Protein AF-A0A1Q4E4Y0-F1 (afdb_monomer_lite)

Sequence (193 aa):
MSRLRVPVVVGLGRGVGTSTVAAALHAHEGDHRDPTADVVVCADPERAAAVLTDRSGRLPLLALTGDGGYPRPRVLQSRFGAVVLLPRVERWVGLGRPADELATLLGQPFDHLPRPLQEFTGALRLLAGALVRSGQLTDPAPPRALRPRAVALWRGLQPVERIAVARPVLPAARPEDAWDDDTLEAAGAGRAG

pLDDT: mean 78.56, std 17.29, range [40.84, 96.56]

Radius of gyration: 26.82 Å; chains: 1; bounding box: 64×73×68 Å

Structure (mmCIF, N/CA/C/O backbone):
data_AF-A0A1Q4E4Y0-F1
#
_entry.id   AF-A0A1Q4E4Y0-F1
#
loop_
_atom_site.group_PDB
_atom_site.id
_atom_site.type_symbol
_atom_site.label_atom_id
_atom_site.label_alt_id
_atom_site.label_comp_id
_atom_site.label_asym_id
_atom_site.label_entity_id
_atom_site.label_seq_id
_atom_site.pdbx_PDB_ins_code
_atom_site.Cartn_x
_atom_site.Cartn_y
_atom_site.Cartn_z
_atom_site.occupancy
_atom_site.B_iso_or_equiv
_atom_site.auth_seq_id
_atom_site.auth_comp_id
_atom_site.auth_asym_id
_atom_site.auth_atom_id
_atom_site.pdbx_PDB_model_num
ATOM 1 N N . MET A 1 1 ? -24.430 -13.957 4.455 1.00 61.94 1 MET A N 1
ATOM 2 C CA . MET A 1 1 ? -23.072 -13.682 3.940 1.00 61.94 1 MET A CA 1
ATOM 3 C C . MET A 1 1 ? -22.744 -12.229 4.225 1.00 61.94 1 MET A C 1
ATOM 5 O O . MET A 1 1 ? -23.470 -11.362 3.752 1.00 61.94 1 MET A O 1
ATOM 9 N N . SER A 1 2 ? -21.732 -11.958 5.048 1.00 69.75 2 SER A N 1
ATOM 10 C CA . SER A 1 2 ? -21.282 -10.588 5.318 1.00 69.75 2 SER A CA 1
ATOM 11 C C . SER A 1 2 ? -20.682 -10.004 4.040 1.00 69.75 2 SER A C 1
ATOM 13 O O . SER A 1 2 ? -19.851 -10.654 3.408 1.00 69.75 2 SER A O 1
ATOM 15 N N . ARG A 1 3 ? -21.121 -8.812 3.624 1.00 83.56 3 ARG A N 1
ATOM 16 C CA . ARG A 1 3 ? -20.532 -8.131 2.464 1.00 83.56 3 ARG A CA 1
ATOM 17 C C . ARG A 1 3 ? -19.152 -7.614 2.863 1.00 83.56 3 ARG A C 1
ATOM 19 O O . ARG A 1 3 ? -19.051 -6.867 3.831 1.00 83.56 3 ARG A O 1
ATOM 26 N N . LEU A 1 4 ? -18.113 -8.027 2.137 1.00 89.38 4 LEU A N 1
ATOM 27 C CA . LEU A 1 4 ? -16.790 -7.420 2.268 1.00 8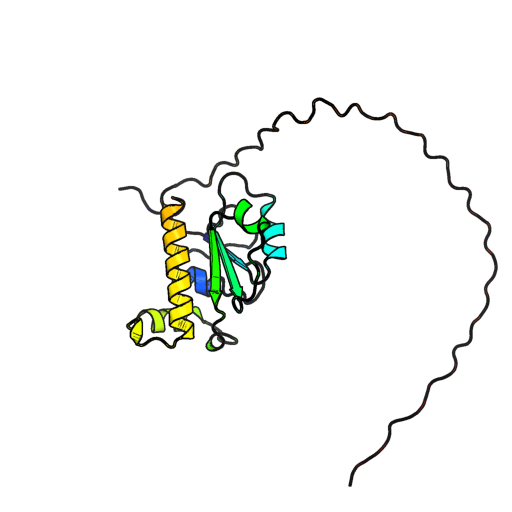9.38 4 LEU A CA 1
ATOM 28 C C . LEU A 1 4 ? -16.858 -5.994 1.722 1.00 89.38 4 LEU A C 1
ATOM 30 O O . LEU A 1 4 ? -17.442 -5.773 0.658 1.00 89.38 4 LEU A O 1
ATOM 34 N N . ARG A 1 5 ? -16.280 -5.032 2.440 1.00 92.25 5 ARG A N 1
ATOM 35 C CA . ARG A 1 5 ? -16.126 -3.673 1.918 1.00 92.25 5 ARG A CA 1
ATOM 36 C C . ARG A 1 5 ? -14.859 -3.553 1.080 1.00 92.25 5 ARG A C 1
ATOM 38 O O . ARG A 1 5 ? -13.875 -4.252 1.315 1.00 92.25 5 ARG A O 1
ATOM 45 N N . VAL A 1 6 ? -14.890 -2.620 0.136 1.00 93.62 6 VAL A N 1
ATOM 46 C CA . VAL A 1 6 ? -13.717 -2.229 -0.648 1.00 93.62 6 VAL A CA 1
ATOM 47 C C . VAL A 1 6 ? -12.755 -1.458 0.270 1.00 93.62 6 VAL A C 1
ATOM 49 O O . VAL A 1 6 ? -13.211 -0.539 0.959 1.00 93.62 6 VAL A O 1
ATOM 52 N N . PRO A 1 7 ? -11.462 -1.828 0.338 1.00 95.38 7 PRO A N 1
ATOM 53 C CA . PRO A 1 7 ? -10.496 -1.097 1.149 1.00 95.38 7 PRO A CA 1
ATOM 54 C C . PRO A 1 7 ? -10.202 0.288 0.559 1.00 95.38 7 PRO A C 1
ATOM 56 O O . PRO A 1 7 ? -10.344 0.496 -0.645 1.00 95.38 7 PRO A O 1
ATOM 59 N N . VAL A 1 8 ? -9.763 1.224 1.399 1.00 95.00 8 VAL A N 1
ATOM 60 C CA . VAL A 1 8 ? -9.346 2.575 0.989 1.00 95.00 8 VAL A CA 1
ATOM 61 C C . VAL A 1 8 ? -7.830 2.719 1.126 1.00 95.00 8 VAL A C 1
ATOM 63 O O . VAL A 1 8 ? -7.264 2.462 2.191 1.00 95.00 8 VAL A O 1
ATOM 66 N N . VAL A 1 9 ? -7.166 3.147 0.052 1.00 96.19 9 VAL A N 1
ATOM 67 C CA . VAL A 1 9 ? -5.716 3.378 -0.011 1.00 96.19 9 VAL A CA 1
ATOM 68 C C . VAL A 1 9 ? -5.452 4.867 -0.182 1.00 96.19 9 VAL A C 1
ATOM 70 O O . VAL A 1 9 ? -6.024 5.496 -1.066 1.00 96.19 9 VAL A O 1
ATOM 73 N N . VAL A 1 10 ? -4.557 5.428 0.630 1.00 95.56 10 VAL A N 1
ATOM 74 C CA . VAL A 1 10 ? -4.178 6.847 0.558 1.00 95.56 10 VAL A CA 1
ATOM 75 C C . VAL A 1 10 ? -2.674 7.015 0.423 1.00 95.56 10 VAL A C 1
ATOM 77 O O . VAL A 1 10 ? -1.901 6.253 1.002 1.00 95.56 10 VAL A O 1
ATOM 80 N N . GLY A 1 11 ? -2.250 8.032 -0.323 1.00 95.44 11 GLY A N 1
ATOM 81 C CA . GLY A 1 11 ? -0.841 8.351 -0.548 1.00 95.44 11 GLY A CA 1
ATOM 82 C C . GLY A 1 11 ? -0.353 9.536 0.271 1.00 95.44 11 GLY A C 1
ATOM 83 O O . GLY A 1 11 ? -0.987 10.588 0.282 1.00 95.44 11 GLY A O 1
ATOM 84 N N . LEU A 1 12 ? 0.819 9.412 0.889 1.00 94.19 12 LEU A N 1
ATOM 85 C CA . LEU A 1 12 ? 1.525 10.502 1.563 1.00 94.19 12 LEU A CA 1
ATOM 86 C C . LEU A 1 12 ? 2.734 10.941 0.736 1.00 94.19 12 LEU A C 1
ATOM 88 O O . LEU A 1 12 ? 3.880 10.627 1.057 1.00 94.19 12 LEU A O 1
ATOM 92 N N . GLY A 1 13 ? 2.466 11.681 -0.337 1.00 91.19 13 GLY A N 1
ATOM 93 C CA . GLY A 1 13 ? 3.487 12.195 -1.248 1.00 91.19 13 GLY A CA 1
ATOM 94 C C . GLY A 1 13 ? 3.127 11.964 -2.711 1.00 91.19 13 GLY A C 1
ATOM 95 O O . GLY A 1 13 ? 2.210 11.214 -3.036 1.00 91.19 13 GLY A O 1
ATOM 96 N N . ARG A 1 14 ? 3.855 12.631 -3.607 1.00 89.81 14 ARG A N 1
ATOM 97 C CA . ARG A 1 14 ? 3.726 12.411 -5.052 1.00 89.81 14 ARG A CA 1
ATOM 98 C C . ARG A 1 14 ? 4.574 11.212 -5.462 1.00 89.81 14 ARG A C 1
ATOM 100 O O . ARG A 1 14 ? 5.650 11.013 -4.913 1.00 89.81 14 ARG A O 1
ATOM 107 N N . GLY A 1 15 ? 4.092 10.432 -6.428 1.00 89.75 15 GLY A N 1
ATOM 108 C CA . GLY A 1 15 ? 4.863 9.326 -7.004 1.00 89.75 15 GLY A CA 1
ATOM 109 C C . GLY A 1 15 ? 5.086 8.128 -6.074 1.00 89.75 15 GLY A C 1
ATOM 110 O O . GLY A 1 15 ? 5.844 7.237 -6.429 1.00 89.75 15 GLY A O 1
ATOM 111 N N . VAL A 1 16 ? 4.407 8.057 -4.923 1.00 92.62 16 VAL A N 1
ATOM 112 C CA . VAL A 1 16 ? 4.525 6.928 -3.976 1.00 92.62 16 VAL A CA 1
ATOM 113 C C . VAL A 1 16 ? 3.778 5.668 -4.442 1.00 92.62 16 VAL A C 1
ATOM 115 O O . VAL A 1 16 ? 3.663 4.710 -3.697 1.00 92.62 16 VAL A O 1
ATOM 118 N N . GLY A 1 17 ? 3.228 5.648 -5.659 1.00 92.88 17 GLY A N 1
ATOM 119 C CA . GLY A 1 17 ? 2.553 4.468 -6.210 1.00 92.88 17 GLY A CA 1
ATOM 120 C C . GLY A 1 17 ? 1.170 4.166 -5.620 1.00 92.88 17 GLY A C 1
ATOM 121 O O . GLY A 1 17 ? 0.721 3.027 -5.718 1.00 92.88 17 GLY A O 1
ATOM 122 N N . THR A 1 18 ? 0.478 5.152 -5.035 1.00 94.94 18 THR A N 1
ATOM 123 C CA . THR A 1 18 ? -0.864 4.985 -4.437 1.00 94.94 18 THR A CA 1
ATOM 124 C C . THR A 1 18 ? -1.852 4.320 -5.387 1.00 94.94 18 THR A C 1
ATOM 126 O O . THR A 1 18 ? -2.403 3.279 -5.043 1.00 94.94 18 THR A O 1
ATOM 129 N N . SER A 1 19 ? -2.028 4.866 -6.594 1.00 93.38 19 SER A N 1
ATOM 130 C CA . SER A 1 19 ? -2.960 4.333 -7.594 1.00 93.38 19 SER A CA 1
ATOM 131 C C . SER A 1 19 ? -2.602 2.907 -8.012 1.00 93.38 19 SER A C 1
ATOM 133 O O . SER A 1 19 ? -3.482 2.076 -8.206 1.00 93.38 19 SER A O 1
ATOM 135 N N . THR A 1 20 ? -1.306 2.592 -8.095 1.00 94.25 20 THR A N 1
ATOM 136 C CA . THR A 1 20 ? -0.819 1.241 -8.403 1.00 94.25 20 THR A CA 1
ATOM 137 C C . THR A 1 20 ? -1.195 0.256 -7.302 1.00 94.25 20 THR A C 1
ATOM 139 O O . THR A 1 20 ? -1.716 -0.817 -7.590 1.00 94.25 20 THR A O 1
ATOM 142 N N . VAL A 1 21 ? -0.976 0.622 -6.035 1.00 95.44 21 VAL A N 1
ATOM 143 C CA . VAL A 1 21 ? -1.355 -0.208 -4.881 1.00 95.44 21 VAL A CA 1
ATOM 144 C C . VAL A 1 21 ? -2.873 -0.348 -4.791 1.00 95.44 21 VAL A C 1
ATOM 146 O O . VAL A 1 21 ? -3.367 -1.449 -4.556 1.00 95.44 21 VAL A O 1
ATOM 149 N N . ALA A 1 22 ? -3.618 0.737 -5.016 1.00 95.38 22 ALA A N 1
ATOM 150 C CA . ALA A 1 22 ? -5.073 0.716 -5.009 1.00 95.38 22 ALA A CA 1
ATOM 151 C C . ALA A 1 22 ? -5.620 -0.234 -6.082 1.00 95.38 22 ALA A C 1
ATOM 153 O O . ALA A 1 22 ? -6.408 -1.124 -5.770 1.00 95.38 22 ALA A O 1
ATOM 154 N N . ALA A 1 23 ? -5.124 -0.125 -7.317 1.00 93.25 23 ALA A N 1
ATOM 155 C CA . ALA A 1 23 ? -5.488 -1.025 -8.405 1.00 93.25 23 ALA A CA 1
ATOM 156 C C . ALA A 1 23 ? -5.148 -2.489 -8.080 1.00 93.25 23 ALA A C 1
ATOM 158 O O . ALA A 1 23 ? -5.993 -3.366 -8.249 1.00 93.25 23 ALA A O 1
ATOM 159 N N . ALA A 1 24 ? -3.949 -2.750 -7.548 1.00 93.75 24 ALA A N 1
ATOM 160 C CA . ALA A 1 24 ? -3.496 -4.097 -7.201 1.00 93.75 24 ALA A CA 1
ATOM 161 C C . ALA A 1 24 ? -4.354 -4.781 -6.127 1.00 93.75 24 ALA A C 1
ATOM 163 O O . ALA A 1 24 ? -4.509 -6.000 -6.127 1.00 93.75 24 ALA A O 1
ATOM 164 N N . LEU A 1 25 ? -4.879 -3.995 -5.186 1.00 94.50 25 LEU A N 1
ATOM 165 C CA . LEU A 1 25 ? -5.705 -4.474 -4.080 1.00 94.50 25 LEU A CA 1
ATOM 166 C C . LEU A 1 25 ? -7.207 -4.422 -4.391 1.00 94.50 25 LEU A C 1
ATOM 168 O O . LEU A 1 25 ? -8.006 -4.711 -3.500 1.00 94.50 25 LEU A O 1
ATOM 172 N N . HIS A 1 26 ? -7.597 -4.037 -5.614 1.00 93.62 26 HIS A N 1
ATOM 173 C CA . HIS A 1 26 ? -8.984 -3.719 -5.972 1.00 93.62 26 HIS A CA 1
ATOM 174 C C . HIS A 1 26 ? -9.636 -2.756 -4.966 1.00 93.62 26 HIS A C 1
ATOM 176 O O . HIS A 1 26 ? -10.766 -2.952 -4.519 1.00 93.62 26 HIS A O 1
ATOM 182 N N . ALA A 1 27 ? -8.879 -1.736 -4.576 1.00 94.94 27 ALA A N 1
ATOM 183 C CA . ALA A 1 27 ? -9.214 -0.770 -3.548 1.00 94.94 27 ALA A CA 1
ATOM 184 C C . ALA A 1 27 ? -9.639 0.575 -4.152 1.00 94.94 27 ALA A C 1
ATOM 186 O O . ALA A 1 27 ? -9.367 0.872 -5.316 1.00 94.94 27 ALA A O 1
ATOM 187 N N . HIS A 1 28 ? -10.269 1.416 -3.336 1.00 95.69 28 HIS A N 1
ATOM 188 C CA . HIS A 1 28 ? -10.533 2.806 -3.683 1.00 95.69 28 HIS A CA 1
ATOM 189 C C . HIS A 1 28 ? -9.320 3.679 -3.344 1.00 95.69 28 HIS A C 1
ATOM 191 O O . HIS A 1 28 ? -8.746 3.548 -2.262 1.00 95.69 28 HIS A O 1
ATOM 197 N N . GLU A 1 29 ? -8.937 4.579 -4.248 1.00 95.44 29 GLU A N 1
ATOM 198 C CA . GLU A 1 29 ? -7.941 5.610 -3.955 1.00 95.44 29 GLU A CA 1
ATOM 199 C C . GLU A 1 29 ? -8.623 6.792 -3.256 1.00 95.44 29 GLU A C 1
ATOM 201 O O . GLU A 1 29 ? -9.497 7.437 -3.831 1.00 95.44 29 GLU A O 1
ATOM 206 N N . GLY A 1 30 ? -8.243 7.047 -2.004 1.00 92.88 30 GLY A N 1
ATOM 207 C CA . GLY A 1 30 ? -8.772 8.141 -1.192 1.00 92.88 30 GLY A CA 1
ATOM 208 C C . GLY A 1 30 ? -7.839 9.352 -1.138 1.00 92.88 30 GLY A C 1
ATOM 209 O O . GLY A 1 30 ? -6.654 9.278 -1.476 1.00 92.88 30 GLY A O 1
ATOM 210 N N . ASP A 1 31 ? -8.361 10.475 -0.640 1.00 91.38 31 ASP A N 1
ATOM 211 C CA . ASP A 1 31 ? -7.534 11.641 -0.320 1.00 91.38 31 ASP A CA 1
ATOM 212 C C . ASP A 1 31 ? -6.599 11.347 0.869 1.00 91.38 31 ASP A C 1
ATOM 214 O O . ASP A 1 31 ? -6.930 10.590 1.779 1.00 91.38 31 ASP A O 1
ATOM 218 N N . HIS A 1 32 ? -5.434 11.993 0.912 1.00 88.88 32 HIS A N 1
ATOM 219 C CA . HIS A 1 32 ? -4.458 11.842 1.997 1.00 88.88 32 HIS A CA 1
ATOM 220 C C . HIS A 1 32 ? -5.019 12.115 3.410 1.00 88.88 32 HIS A C 1
ATOM 222 O O . HIS A 1 32 ? -4.441 11.643 4.393 1.00 88.88 32 HIS A O 1
ATOM 228 N N . ARG A 1 33 ? -6.131 12.855 3.531 1.00 87.81 33 ARG A N 1
ATOM 229 C CA . ARG A 1 33 ? -6.825 13.141 4.799 1.00 87.81 33 ARG A CA 1
ATOM 230 C C . ARG A 1 33 ? -7.985 12.200 5.094 1.00 87.81 33 ARG A C 1
ATOM 232 O O . ARG A 1 33 ? -8.650 12.396 6.108 1.00 87.81 33 ARG A O 1
ATOM 239 N N . ASP A 1 34 ? -8.237 11.200 4.255 1.00 88.00 34 ASP A N 1
ATOM 240 C CA . ASP A 1 34 ? -9.346 10.276 4.457 1.00 88.00 34 ASP A CA 1
ATOM 241 C C . ASP A 1 34 ? -9.174 9.533 5.801 1.00 88.00 34 ASP A C 1
ATOM 243 O O . ASP A 1 34 ? -8.201 8.785 5.986 1.00 88.00 34 ASP A O 1
ATOM 247 N N . PRO A 1 35 ? -10.083 9.743 6.774 1.00 85.69 35 PRO A N 1
ATOM 248 C CA . PRO A 1 35 ? -9.998 9.095 8.078 1.00 85.69 35 PRO A CA 1
ATOM 249 C C . PRO A 1 35 ? -10.328 7.598 8.005 1.00 85.69 35 PRO A C 1
ATOM 251 O O . PRO A 1 35 ? -10.068 6.871 8.963 1.00 85.69 35 PRO A O 1
ATOM 254 N N . THR A 1 36 ? -10.894 7.133 6.889 1.00 88.88 36 THR A N 1
ATOM 255 C CA . THR A 1 36 ? -11.308 5.745 6.657 1.00 88.88 36 THR A CA 1
ATOM 256 C C . THR A 1 36 ? -10.235 4.893 5.982 1.00 88.88 36 THR A C 1
ATOM 258 O O . THR A 1 36 ? -10.470 3.717 5.719 1.00 88.88 36 THR A O 1
ATOM 261 N N . ALA A 1 37 ? -9.053 5.460 5.724 1.00 91.81 37 ALA A N 1
ATOM 262 C CA . ALA A 1 37 ? -7.993 4.761 5.018 1.00 91.81 37 ALA A CA 1
ATOM 263 C C . ALA A 1 37 ? -7.504 3.510 5.760 1.00 91.81 37 ALA A C 1
ATOM 265 O O . ALA A 1 37 ? -7.097 3.568 6.923 1.00 91.81 37 ALA A O 1
ATOM 266 N N . ASP A 1 38 ? -7.474 2.403 5.026 1.00 94.00 38 ASP A N 1
ATOM 267 C CA . ASP A 1 38 ? -7.017 1.088 5.476 1.00 94.00 38 ASP A CA 1
ATOM 268 C C . ASP A 1 38 ? -5.536 0.884 5.215 1.00 94.00 38 ASP A C 1
ATOM 270 O O . ASP A 1 38 ? -4.835 0.249 6.002 1.00 94.00 38 ASP A O 1
ATOM 274 N N . VAL A 1 39 ? -5.052 1.452 4.113 1.00 95.62 39 VAL A N 1
ATOM 275 C CA . VAL A 1 39 ? -3.650 1.423 3.718 1.00 95.62 39 VAL A CA 1
ATOM 276 C C . VAL A 1 39 ? -3.174 2.847 3.494 1.00 95.62 39 VAL A C 1
ATOM 278 O O . VAL A 1 39 ? -3.787 3.625 2.768 1.00 95.62 39 VAL A O 1
ATOM 281 N N . VAL A 1 40 ? -2.040 3.172 4.094 1.00 95.38 40 VAL A N 1
ATOM 282 C CA . VAL A 1 40 ? -1.296 4.401 3.849 1.00 95.38 40 VAL A CA 1
ATOM 283 C C . VAL A 1 40 ? -0.043 4.030 3.070 1.00 95.38 40 VAL A C 1
ATOM 285 O O . VAL A 1 40 ? 0.718 3.176 3.513 1.00 95.38 40 VAL A O 1
ATOM 288 N N . VAL A 1 41 ? 0.185 4.664 1.926 1.00 95.88 41 VAL A N 1
ATOM 289 C CA . VAL A 1 41 ? 1.375 4.474 1.092 1.00 95.88 41 VAL A CA 1
ATOM 290 C C . VAL A 1 41 ? 2.283 5.687 1.249 1.00 95.88 41 VAL A C 1
ATOM 292 O O . VAL A 1 41 ? 1.834 6.820 1.080 1.00 95.88 41 VAL A O 1
ATOM 295 N N . CYS A 1 42 ? 3.550 5.489 1.599 1.00 94.69 42 CYS A N 1
ATOM 296 C CA . CYS A 1 42 ? 4.484 6.594 1.815 1.00 94.69 42 CYS A CA 1
ATOM 297 C C . CYS A 1 42 ? 5.921 6.185 1.488 1.00 94.69 42 CYS A C 1
ATOM 299 O O . CYS A 1 42 ? 6.300 5.051 1.740 1.00 94.69 42 CYS A O 1
ATOM 301 N N . ALA A 1 43 ? 6.735 7.110 0.982 1.00 93.19 43 ALA A N 1
ATOM 302 C CA . ALA A 1 43 ? 8.176 6.888 0.824 1.00 93.19 43 ALA A CA 1
ATOM 303 C C . ALA A 1 43 ? 8.987 7.294 2.067 1.00 93.19 43 ALA A C 1
ATOM 305 O O . ALA A 1 43 ? 10.111 6.841 2.252 1.00 93.19 43 ALA A O 1
ATOM 306 N N . ASP A 1 44 ? 8.415 8.145 2.922 1.00 91.50 44 ASP A N 1
ATOM 307 C CA . ASP A 1 44 ? 9.095 8.740 4.068 1.00 91.50 44 ASP A CA 1
ATOM 308 C C . ASP A 1 44 ? 8.472 8.247 5.392 1.00 91.50 44 ASP A C 1
ATOM 310 O O . ASP A 1 44 ? 7.325 8.590 5.713 1.00 91.50 44 ASP A O 1
ATOM 314 N N . PRO A 1 45 ? 9.203 7.449 6.191 1.00 88.75 45 PRO A N 1
ATOM 315 C CA . PRO A 1 45 ? 8.699 6.950 7.463 1.00 88.75 45 PRO A CA 1
ATOM 316 C C . PRO A 1 45 ? 8.410 8.060 8.487 1.00 88.75 45 PRO A C 1
ATOM 318 O O . PRO A 1 45 ? 7.484 7.907 9.287 1.00 88.75 45 PRO A O 1
ATOM 321 N N . GLU A 1 46 ? 9.144 9.175 8.484 1.00 88.12 46 GLU A N 1
ATOM 322 C CA . GLU A 1 46 ? 8.918 10.275 9.432 1.00 88.12 46 GLU A CA 1
ATOM 323 C C . GLU A 1 46 ? 7.603 10.989 9.124 1.00 88.12 46 GLU A C 1
ATOM 325 O O . GLU A 1 46 ? 6.761 11.190 10.008 1.00 88.12 46 GLU A O 1
ATOM 330 N N . ARG A 1 47 ? 7.359 11.264 7.838 1.00 88.69 47 ARG A N 1
ATOM 331 C CA . ARG A 1 47 ? 6.077 11.793 7.364 1.00 88.69 47 ARG A CA 1
ATOM 332 C C . ARG A 1 47 ? 4.919 10.850 7.676 1.00 88.69 47 ARG A C 1
ATOM 334 O O . ARG A 1 47 ? 3.863 11.308 8.116 1.00 88.69 47 ARG A O 1
ATOM 341 N N . ALA A 1 48 ? 5.105 9.544 7.484 1.00 88.50 48 ALA A N 1
ATOM 342 C CA . ALA A 1 48 ? 4.094 8.548 7.829 1.00 88.50 48 ALA A CA 1
ATOM 343 C C . ALA A 1 48 ? 3.758 8.565 9.329 1.00 88.50 48 ALA A C 1
ATOM 345 O O . ALA A 1 48 ? 2.585 8.483 9.699 1.00 88.50 48 ALA A O 1
ATOM 346 N N . ALA A 1 49 ? 4.762 8.724 10.197 1.00 85.94 49 ALA A N 1
ATOM 347 C CA . ALA A 1 49 ? 4.543 8.841 11.633 1.00 85.94 49 ALA A CA 1
ATOM 348 C C . ALA A 1 49 ? 3.730 10.099 11.987 1.00 85.94 49 ALA A C 1
ATOM 350 O O . ALA A 1 49 ? 2.845 10.016 12.840 1.00 85.94 49 ALA A O 1
ATOM 351 N N . ALA A 1 50 ? 3.987 11.237 11.336 1.00 84.00 50 ALA A N 1
ATOM 352 C CA . ALA A 1 50 ? 3.354 12.519 11.652 1.00 84.00 50 ALA A CA 1
ATOM 353 C C . ALA A 1 50 ? 1.848 12.584 11.328 1.00 84.00 50 ALA A C 1
ATOM 355 O O . ALA A 1 50 ? 1.097 13.216 12.064 1.00 84.00 50 ALA A O 1
ATOM 356 N N . VAL A 1 51 ? 1.389 11.923 10.261 1.00 78.12 51 VAL A N 1
ATOM 357 C CA . VAL A 1 51 ? 0.003 12.058 9.759 1.00 78.12 51 VAL A CA 1
ATOM 358 C C . VAL A 1 51 ? -1.038 11.324 10.623 1.00 78.12 51 VAL A C 1
ATOM 360 O O . VAL A 1 51 ? -2.228 11.620 10.555 1.00 78.12 51 VAL A O 1
ATOM 363 N N . LEU A 1 52 ? -0.619 10.383 11.472 1.00 67.50 52 LEU A N 1
ATOM 364 C CA . LEU A 1 52 ? -1.539 9.516 12.218 1.00 67.50 52 LEU A CA 1
ATOM 365 C C . LEU A 1 52 ? -1.958 10.003 13.606 1.00 67.50 52 LEU A C 1
ATOM 367 O O . LEU A 1 52 ? -2.657 9.276 14.311 1.00 67.50 52 LEU A O 1
ATOM 371 N N . THR A 1 53 ? -1.581 11.210 14.019 1.00 59.22 53 THR A N 1
ATOM 372 C CA . THR A 1 53 ? -1.950 11.736 15.344 1.00 59.22 53 THR A CA 1
ATOM 373 C C . THR A 1 53 ? -3.459 11.891 15.562 1.00 59.22 53 THR A C 1
ATOM 375 O O . THR A 1 53 ? -3.867 12.014 16.713 1.00 59.22 53 THR A O 1
ATOM 378 N N . ASP A 1 54 ? -4.283 11.815 14.510 1.00 58.81 54 ASP A N 1
ATOM 379 C CA . ASP A 1 54 ? -5.720 12.124 14.576 1.00 58.81 54 ASP A CA 1
ATOM 380 C C . ASP A 1 54 ? -6.666 10.941 14.259 1.00 58.81 54 ASP A C 1
ATOM 382 O O . ASP A 1 54 ? -7.886 11.096 14.189 1.00 58.81 54 ASP A O 1
ATOM 386 N N . ARG A 1 55 ? -6.143 9.718 14.062 1.00 65.56 55 ARG A N 1
ATOM 387 C CA . ARG A 1 55 ? -6.987 8.552 13.725 1.00 65.56 55 ARG A CA 1
ATOM 388 C C . ARG A 1 55 ? -7.374 7.758 14.972 1.00 65.56 55 ARG A C 1
ATOM 390 O O . ARG A 1 55 ? -6.571 7.013 15.527 1.00 65.56 55 ARG A O 1
ATOM 397 N N . SER A 1 56 ? -8.627 7.892 15.411 1.00 57.56 56 SER A N 1
ATOM 398 C CA . SER A 1 56 ? -9.163 7.125 16.544 1.00 57.56 56 SER A CA 1
ATOM 399 C C . SER A 1 56 ? -9.783 5.793 16.094 1.00 57.56 56 SER A C 1
ATOM 401 O O . SER A 1 56 ? -10.667 5.742 15.244 1.00 57.56 56 SER A O 1
ATOM 403 N N . GLY A 1 57 ? -9.331 4.690 16.698 1.00 73.44 57 GLY A N 1
ATOM 404 C CA . GLY A 1 57 ? -10.026 3.396 16.689 1.00 73.44 57 GLY A CA 1
ATOM 405 C C . GLY A 1 57 ? -9.409 2.287 15.830 1.00 73.44 57 GLY A C 1
ATOM 406 O O . GLY A 1 57 ? -9.332 1.158 16.307 1.00 73.44 57 GLY A O 1
ATOM 407 N N . ARG A 1 58 ? -8.944 2.565 14.604 1.00 80.69 58 ARG A N 1
ATOM 408 C CA . ARG A 1 58 ? -8.317 1.550 13.730 1.00 80.69 58 ARG A CA 1
ATOM 409 C C . ARG A 1 58 ? -6.931 1.981 13.284 1.00 80.69 58 ARG A C 1
ATOM 411 O O . ARG A 1 58 ? -6.753 3.091 12.794 1.00 80.69 58 ARG A O 1
ATOM 418 N N . LEU A 1 59 ? -5.968 1.073 13.431 1.00 90.50 59 LEU A N 1
ATOM 419 C CA . LEU A 1 59 ? -4.612 1.286 12.943 1.00 90.50 59 LEU A CA 1
ATOM 420 C C . LEU A 1 59 ? -4.564 0.921 11.453 1.00 90.50 59 LEU A C 1
ATOM 422 O O . LEU A 1 59 ? -4.773 -0.254 11.124 1.00 90.50 59 LEU A O 1
ATOM 426 N N . PRO A 1 60 ? -4.300 1.878 10.549 1.00 92.75 60 PRO A N 1
ATOM 427 C CA . PRO A 1 60 ? -4.106 1.557 9.144 1.00 92.75 60 PRO A CA 1
ATOM 428 C C . PRO A 1 60 ? -2.854 0.698 8.972 1.00 92.75 60 PRO A C 1
ATOM 430 O O . PRO A 1 60 ? -1.987 0.628 9.848 1.00 92.75 60 PRO A O 1
ATOM 433 N N . LEU A 1 61 ? -2.741 0.045 7.828 1.00 94.50 61 LEU A N 1
ATOM 434 C CA . LEU A 1 61 ? -1.505 -0.589 7.401 1.00 94.50 61 LEU A CA 1
ATOM 435 C C . LEU A 1 61 ? -0.625 0.447 6.706 1.00 94.50 61 LEU A C 1
ATOM 437 O O . LEU A 1 61 ? -1.125 1.311 5.990 1.00 94.50 61 LEU A O 1
ATOM 441 N N . LEU A 1 62 ? 0.685 0.351 6.897 1.00 94.62 62 LEU A N 1
ATOM 442 C CA . LEU A 1 62 ? 1.655 1.179 6.193 1.00 94.62 62 LEU A CA 1
ATOM 443 C C . LEU A 1 62 ? 2.329 0.373 5.091 1.00 94.62 62 LEU A C 1
ATOM 445 O O . LEU A 1 62 ? 2.931 -0.667 5.355 1.00 94.62 62 LEU A O 1
ATOM 449 N N . ALA A 1 63 ? 2.288 0.902 3.881 1.00 95.62 63 ALA A N 1
ATOM 450 C CA . ALA A 1 63 ? 3.075 0.467 2.748 1.00 95.62 63 ALA A CA 1
ATOM 451 C C . ALA A 1 63 ? 4.199 1.490 2.512 1.00 95.62 63 ALA A C 1
ATOM 453 O O . ALA A 1 63 ? 3.957 2.586 2.007 1.00 95.62 63 ALA A O 1
ATOM 454 N N . LEU A 1 64 ? 5.423 1.154 2.920 1.00 94.38 64 LEU A N 1
ATOM 455 C CA . LEU A 1 64 ? 6.592 2.009 2.727 1.00 94.38 64 LEU A CA 1
ATOM 456 C C . LEU A 1 64 ? 7.243 1.719 1.379 1.00 94.38 64 LEU A C 1
ATOM 458 O O . LEU A 1 64 ? 7.796 0.637 1.199 1.00 94.38 64 LEU A O 1
ATOM 462 N N . THR A 1 65 ? 7.203 2.669 0.452 1.00 93.50 65 THR A N 1
ATOM 463 C CA . THR A 1 65 ? 7.866 2.534 -0.848 1.00 93.50 65 THR A CA 1
ATOM 464 C C . THR A 1 65 ? 9.331 2.926 -0.772 1.00 93.50 65 THR A C 1
ATOM 466 O O . THR A 1 65 ? 9.640 4.023 -0.316 1.00 93.50 65 THR A O 1
ATOM 469 N N . GLY A 1 66 ? 10.217 2.078 -1.283 1.00 88.38 66 GLY A N 1
ATOM 470 C CA . GLY A 1 66 ? 11.633 2.399 -1.434 1.00 88.38 66 GLY A CA 1
ATOM 471 C C . GLY A 1 66 ? 12.519 1.162 -1.404 1.00 88.38 66 GLY A C 1
ATOM 472 O O . GLY A 1 66 ? 12.053 0.030 -1.524 1.00 88.38 66 GLY A O 1
ATOM 473 N N . ASP A 1 67 ? 13.809 1.393 -1.216 1.00 79.62 67 ASP A N 1
ATOM 474 C CA . ASP A 1 67 ? 14.873 0.443 -1.556 1.00 79.62 67 ASP A CA 1
ATOM 475 C C . ASP A 1 67 ? 15.142 -0.576 -0.429 1.00 79.62 67 ASP A C 1
ATOM 477 O O . ASP A 1 67 ? 16.126 -1.309 -0.437 1.00 79.62 67 ASP A O 1
ATOM 481 N N . GLY A 1 68 ? 14.280 -0.609 0.593 1.00 68.12 68 GLY A N 1
ATOM 482 C CA . GLY A 1 68 ? 14.374 -1.548 1.712 1.00 68.12 68 GLY A CA 1
ATOM 483 C C . GLY A 1 68 ? 15.415 -1.204 2.787 1.00 68.12 68 GLY A C 1
ATOM 484 O O . GLY A 1 68 ? 15.516 -1.934 3.769 1.00 68.12 68 GLY A O 1
ATOM 485 N N . GLY A 1 69 ? 16.133 -0.082 2.662 1.00 72.56 69 GLY A N 1
ATOM 486 C CA . GLY A 1 69 ? 17.176 0.353 3.606 1.00 72.56 69 GLY A CA 1
ATOM 487 C C . GLY A 1 69 ? 16.684 0.994 4.911 1.00 72.56 69 GLY A C 1
ATOM 488 O O . GLY A 1 69 ? 17.498 1.433 5.720 1.00 72.56 69 GLY A O 1
ATOM 489 N N . TYR A 1 70 ? 15.371 1.083 5.141 1.00 68.69 70 TYR A N 1
ATOM 490 C CA . TYR A 1 70 ? 14.842 1.803 6.298 1.00 68.69 70 TYR A CA 1
ATOM 491 C C . TYR A 1 70 ? 14.924 0.952 7.575 1.00 68.69 70 TYR A C 1
ATOM 493 O O . TYR A 1 70 ? 14.247 -0.083 7.658 1.00 68.69 70 TYR A O 1
ATOM 501 N N . PRO A 1 71 ? 15.666 1.384 8.616 1.00 67.88 71 PRO A N 1
ATOM 502 C CA . PRO A 1 71 ? 15.531 0.770 9.928 1.00 67.88 71 PRO A CA 1
ATOM 503 C C . PRO A 1 71 ? 14.089 0.987 10.378 1.00 67.88 71 PRO A C 1
ATOM 505 O O . PRO A 1 71 ? 13.655 2.129 10.473 1.00 67.88 71 PRO A O 1
ATOM 508 N N . ARG A 1 72 ? 13.326 -0.090 10.617 1.00 68.81 72 ARG A N 1
ATOM 509 C CA . ARG A 1 72 ? 11.907 0.009 11.005 1.00 68.81 72 ARG A CA 1
ATOM 510 C C . ARG A 1 72 ? 11.800 0.793 12.316 1.00 68.81 72 ARG A C 1
ATOM 512 O O . ARG A 1 72 ? 12.076 0.214 13.372 1.00 68.81 72 ARG A O 1
ATOM 519 N N . PRO A 1 73 ? 11.379 2.069 12.299 1.00 70.69 73 PRO A N 1
ATOM 520 C CA . PRO A 1 73 ? 11.318 2.856 13.513 1.00 70.69 73 PRO A CA 1
ATOM 521 C C . PRO A 1 73 ? 10.268 2.227 14.428 1.00 70.69 73 PRO A C 1
ATOM 523 O O . PRO A 1 73 ? 9.144 1.960 13.992 1.00 70.69 73 PRO A O 1
ATOM 526 N N . ARG A 1 74 ? 10.603 1.992 15.704 1.00 79.44 74 ARG A N 1
ATOM 527 C CA . ARG A 1 74 ? 9.648 1.437 16.688 1.00 79.44 74 ARG A CA 1
ATOM 528 C C . ARG A 1 74 ? 8.347 2.247 16.745 1.00 79.44 74 ARG A C 1
ATOM 530 O O . ARG A 1 74 ? 7.285 1.678 16.969 1.00 79.44 74 ARG A O 1
ATOM 537 N N . VAL A 1 75 ? 8.426 3.552 16.470 1.00 81.31 75 VAL A N 1
ATOM 538 C CA . VAL A 1 75 ? 7.271 4.460 16.407 1.00 81.31 75 VAL A CA 1
ATOM 539 C C . VAL A 1 75 ? 6.251 4.087 15.325 1.00 81.31 75 VAL A C 1
ATOM 541 O O . VAL A 1 75 ? 5.066 4.330 15.517 1.00 81.31 75 VAL A O 1
ATOM 544 N N . LEU A 1 76 ? 6.659 3.462 14.214 1.00 85.62 76 LEU A N 1
ATOM 545 C CA . LEU A 1 76 ? 5.703 3.013 13.196 1.00 85.62 76 LEU A CA 1
ATOM 546 C C . LEU A 1 76 ? 4.932 1.780 13.671 1.00 85.62 76 LEU A C 1
ATOM 548 O O . LEU A 1 76 ? 3.736 1.662 13.431 1.00 85.62 76 LEU A O 1
ATOM 552 N N . GLN A 1 77 ? 5.584 0.878 14.402 1.00 82.81 77 GLN A N 1
ATOM 553 C CA . GLN A 1 77 ? 4.945 -0.362 14.855 1.00 82.81 77 GLN A CA 1
ATOM 554 C C . GLN A 1 77 ? 3.814 -0.113 15.861 1.00 82.81 77 GLN A C 1
ATOM 556 O O . GLN A 1 77 ? 2.880 -0.901 15.923 1.00 82.81 77 GLN A O 1
ATOM 561 N N . SER A 1 78 ? 3.870 0.979 16.630 1.00 85.81 78 SER A N 1
ATOM 562 C CA . SER A 1 78 ? 2.794 1.349 17.558 1.00 85.81 78 SER A CA 1
ATOM 563 C C . SER A 1 78 ? 1.658 2.147 16.910 1.00 85.81 78 SER A C 1
ATOM 565 O O . SER A 1 78 ? 0.599 2.285 17.518 1.00 85.81 78 SER A O 1
ATOM 567 N N . ARG A 1 79 ? 1.861 2.682 15.698 1.00 88.12 79 ARG A N 1
ATOM 568 C CA . ARG A 1 79 ? 0.889 3.541 14.994 1.00 88.12 79 ARG A CA 1
ATOM 569 C C . ARG A 1 79 ? 0.180 2.847 13.833 1.00 88.12 79 ARG A C 1
ATOM 571 O O . ARG A 1 79 ? -0.859 3.327 13.392 1.00 88.12 79 ARG A O 1
ATOM 578 N N . PHE A 1 80 ? 0.711 1.726 13.355 1.00 91.31 80 PHE A N 1
ATOM 579 C CA . PHE A 1 80 ? 0.172 0.985 12.220 1.00 91.31 80 PHE A CA 1
ATOM 580 C C . PHE A 1 80 ? -0.107 -0.470 12.596 1.00 91.31 80 PHE A C 1
ATOM 582 O O . PHE A 1 80 ? 0.625 -1.070 13.378 1.00 91.31 80 PHE A O 1
ATOM 589 N N . GLY A 1 81 ? -1.153 -1.055 12.008 1.00 92.31 81 GLY A N 1
ATOM 590 C CA . GLY A 1 81 ? -1.508 -2.459 12.239 1.00 92.31 81 GLY A CA 1
ATOM 591 C C . GLY A 1 81 ? -0.490 -3.430 11.631 1.00 92.31 81 GLY A C 1
ATOM 592 O O . GLY A 1 81 ? -0.296 -4.533 12.134 1.00 92.31 81 GLY A O 1
ATOM 593 N N . ALA A 1 82 ? 0.184 -3.006 10.561 1.00 93.56 82 ALA A N 1
ATOM 594 C CA . ALA A 1 82 ? 1.357 -3.657 9.993 1.00 93.56 82 ALA A CA 1
ATOM 595 C C . ALA A 1 82 ? 2.162 -2.642 9.175 1.00 93.56 82 ALA A C 1
ATOM 597 O O . ALA A 1 82 ? 1.610 -1.655 8.690 1.00 93.56 82 ALA A O 1
ATOM 598 N N . VAL A 1 83 ? 3.451 -2.919 8.984 1.00 93.44 83 VAL A N 1
ATOM 599 C CA . VAL A 1 83 ? 4.323 -2.160 8.081 1.00 93.44 83 VAL A CA 1
ATOM 600 C C . VAL A 1 83 ? 4.896 -3.122 7.048 1.00 93.44 83 VAL A C 1
ATOM 602 O O . VAL A 1 83 ? 5.552 -4.102 7.407 1.00 93.44 83 VAL A O 1
ATOM 605 N N . VAL A 1 84 ? 4.650 -2.841 5.773 1.00 94.38 84 VAL A N 1
ATOM 606 C CA . VAL A 1 84 ? 5.117 -3.620 4.625 1.00 94.38 84 VAL A CA 1
ATOM 607 C C . VAL A 1 84 ? 6.013 -2.731 3.775 1.00 94.38 84 VAL A C 1
ATOM 609 O O . VAL A 1 84 ? 5.652 -1.598 3.472 1.00 94.38 84 VAL A O 1
ATOM 612 N N . LEU A 1 85 ? 7.186 -3.237 3.400 1.00 94.06 85 LEU A N 1
ATOM 613 C CA . LEU A 1 85 ? 8.076 -2.553 2.466 1.00 94.06 85 LEU A CA 1
ATOM 614 C C . LEU A 1 85 ? 7.649 -2.921 1.044 1.00 94.06 85 LEU A C 1
ATOM 616 O O . LEU A 1 85 ? 7.603 -4.104 0.712 1.00 94.06 85 LEU A O 1
ATOM 620 N N . LEU A 1 86 ? 7.324 -1.922 0.233 1.00 93.81 86 LEU A N 1
ATOM 621 C CA . LEU A 1 86 ? 7.054 -2.070 -1.189 1.00 93.81 86 LEU A CA 1
ATOM 622 C C . LEU A 1 86 ? 8.319 -1.680 -1.966 1.00 93.81 86 LEU A C 1
ATOM 624 O O . LEU A 1 86 ? 8.713 -0.510 -1.918 1.00 93.81 86 LEU A O 1
ATOM 628 N N . PRO A 1 87 ? 8.955 -2.615 -2.690 1.00 92.44 87 PRO A N 1
ATOM 629 C CA . PRO A 1 87 ? 10.093 -2.270 -3.525 1.00 92.44 87 PRO A CA 1
ATOM 630 C C . PRO A 1 87 ? 9.651 -1.303 -4.622 1.00 92.44 87 PRO A C 1
ATOM 632 O O . PRO A 1 87 ? 8.572 -1.443 -5.211 1.00 92.44 87 PRO A O 1
ATOM 635 N N . ARG A 1 88 ? 10.495 -0.311 -4.901 1.00 89.75 88 ARG A N 1
ATOM 636 C CA . ARG A 1 88 ? 10.291 0.582 -6.035 1.00 89.75 88 ARG A CA 1
ATOM 637 C C . ARG A 1 88 ? 10.560 -0.186 -7.327 1.00 89.75 88 ARG A C 1
ATOM 639 O O . ARG A 1 88 ? 11.616 -0.787 -7.498 1.00 89.75 88 ARG A O 1
ATOM 646 N N . VAL A 1 89 ? 9.603 -0.157 -8.249 1.00 89.81 89 VAL A N 1
ATOM 647 C CA . VAL A 1 89 ? 9.771 -0.759 -9.573 1.00 89.81 89 VAL A CA 1
ATOM 648 C C . VAL A 1 89 ? 10.193 0.344 -10.540 1.00 89.81 89 VAL A C 1
ATOM 650 O O . VAL A 1 89 ? 9.355 1.104 -11.018 1.00 89.81 89 VAL A O 1
ATOM 653 N N . GLU A 1 90 ? 11.492 0.440 -10.830 1.00 88.50 90 GLU A N 1
ATOM 654 C CA . GLU A 1 90 ? 12.054 1.525 -11.657 1.00 88.50 90 GLU A CA 1
ATOM 655 C C . GLU A 1 90 ? 11.385 1.659 -13.026 1.00 88.50 90 GLU A C 1
ATOM 657 O O . GLU A 1 90 ? 11.159 2.765 -13.505 1.00 88.50 90 GLU A O 1
ATOM 662 N N . ARG A 1 91 ? 10.964 0.541 -13.625 1.00 86.44 91 ARG A N 1
ATOM 663 C CA . ARG A 1 91 ? 10.279 0.541 -14.925 1.00 86.44 91 ARG A CA 1
ATOM 664 C C . ARG A 1 91 ? 8.962 1.332 -14.932 1.00 86.44 91 ARG A C 1
ATOM 666 O O . ARG A 1 91 ? 8.495 1.711 -15.995 1.00 86.44 91 ARG A O 1
ATOM 673 N N . TRP A 1 92 ? 8.349 1.538 -13.763 1.00 87.94 92 TRP A N 1
ATOM 674 C CA . TRP A 1 92 ? 7.099 2.288 -13.615 1.00 87.94 92 TRP A CA 1
ATOM 675 C C . TRP A 1 92 ? 7.315 3.789 -13.490 1.00 87.94 92 TRP A C 1
ATOM 677 O O . TRP A 1 92 ? 6.362 4.564 -13.589 1.00 87.94 92 TRP A O 1
ATOM 687 N N . VAL A 1 93 ? 8.558 4.218 -13.279 1.00 85.19 93 VAL A N 1
ATOM 688 C CA . VAL A 1 93 ? 8.907 5.630 -13.196 1.00 85.19 93 VAL A CA 1
ATOM 689 C C . VAL A 1 93 ? 8.717 6.257 -14.576 1.00 85.19 93 VAL A C 1
ATOM 691 O O . VAL A 1 93 ? 9.305 5.822 -15.559 1.00 85.19 93 VAL A O 1
ATOM 694 N N . GLY A 1 94 ? 7.871 7.285 -14.652 1.00 82.62 94 GLY A N 1
ATOM 695 C CA . GLY A 1 94 ? 7.574 7.990 -15.903 1.00 82.62 94 GLY A CA 1
ATOM 696 C C . GLY A 1 94 ? 6.472 7.358 -16.758 1.00 82.62 94 GLY A C 1
ATOM 697 O O . GLY A 1 94 ? 6.066 7.963 -17.749 1.00 82.62 94 GLY A O 1
ATOM 698 N N . LEU A 1 95 ? 5.924 6.200 -16.372 1.00 84.75 95 LEU A N 1
ATOM 699 C CA . LEU A 1 95 ? 4.740 5.662 -17.038 1.00 84.75 95 LEU A CA 1
ATOM 700 C C . LEU A 1 95 ? 3.498 6.459 -16.644 1.00 84.75 95 LEU A C 1
ATOM 702 O O . LEU A 1 95 ? 3.217 6.658 -15.464 1.00 84.75 95 LEU A O 1
ATOM 706 N N . GLY A 1 96 ? 2.713 6.870 -17.642 1.00 84.19 96 GLY A N 1
ATOM 707 C CA . GLY A 1 96 ? 1.465 7.599 -17.406 1.00 84.19 96 GLY A CA 1
ATOM 708 C C . GLY A 1 96 ? 0.393 6.759 -16.702 1.00 84.19 96 GLY A C 1
ATOM 709 O O . GLY A 1 96 ? -0.448 7.315 -15.999 1.00 84.19 96 GLY A O 1
ATOM 710 N N . ARG A 1 97 ? 0.418 5.427 -16.875 1.00 84.44 97 ARG A N 1
ATOM 711 C CA . ARG A 1 97 ? -0.546 4.488 -16.272 1.00 84.44 97 ARG A CA 1
ATOM 712 C C . ARG A 1 97 ? 0.119 3.184 -15.809 1.00 84.44 97 ARG A C 1
ATOM 714 O O . ARG A 1 97 ? -0.038 2.149 -16.452 1.00 84.44 97 ARG A O 1
ATOM 721 N N . PRO A 1 98 ? 0.834 3.195 -14.671 1.00 83.62 98 PRO A N 1
ATOM 722 C CA . PRO A 1 98 ? 1.476 1.990 -14.138 1.00 83.62 98 PRO A CA 1
ATOM 723 C C . PRO A 1 98 ? 0.483 0.862 -13.800 1.00 83.62 98 PRO A C 1
ATOM 725 O O . PRO A 1 98 ? 0.844 -0.311 -13.825 1.00 83.62 98 PRO A O 1
ATOM 728 N N . ALA A 1 99 ? -0.775 1.204 -13.497 1.00 83.38 99 ALA A N 1
ATOM 729 C CA . ALA A 1 99 ? -1.823 0.235 -13.176 1.00 83.38 99 ALA A CA 1
ATOM 730 C C . ALA A 1 99 ? -2.191 -0.679 -14.362 1.00 83.38 99 ALA A C 1
ATOM 732 O O . ALA A 1 99 ? -2.422 -1.869 -14.156 1.00 83.38 99 ALA A O 1
ATOM 733 N N . ASP A 1 100 ? -2.194 -0.156 -15.592 1.00 85.62 100 ASP A N 1
ATOM 734 C CA . ASP A 1 100 ? -2.530 -0.931 -16.798 1.00 85.62 100 ASP A CA 1
ATOM 735 C C . ASP A 1 100 ? -1.447 -1.983 -17.086 1.00 85.62 100 ASP A C 1
ATOM 737 O O . ASP A 1 100 ? -1.719 -3.147 -17.404 1.00 85.62 100 ASP A O 1
ATOM 741 N N . GLU A 1 101 ? -0.186 -1.588 -16.908 1.00 86.38 101 GLU A N 1
ATOM 742 C CA . GLU A 1 101 ? 0.945 -2.499 -17.025 1.00 86.38 101 GLU A CA 1
ATOM 743 C C . GLU A 1 101 ? 0.928 -3.549 -15.910 1.00 86.38 101 GLU A C 1
ATOM 745 O O . GLU A 1 101 ? 1.134 -4.733 -16.176 1.00 86.38 101 GLU A O 1
ATOM 750 N N . LEU A 1 102 ? 0.622 -3.144 -14.672 1.00 86.75 102 LEU A N 1
ATOM 751 C CA . LEU A 1 102 ? 0.461 -4.078 -13.564 1.00 86.75 102 LEU A CA 1
ATOM 752 C C . LEU A 1 102 ? -0.636 -5.109 -13.853 1.00 86.75 102 LEU A C 1
ATOM 754 O O . LEU A 1 102 ? -0.401 -6.293 -13.645 1.00 86.75 102 LEU A O 1
ATOM 758 N N . ALA A 1 103 ? -1.797 -4.701 -14.366 1.00 85.75 103 ALA A N 1
ATOM 759 C CA . ALA A 1 103 ? -2.873 -5.630 -14.714 1.00 85.75 103 ALA A CA 1
ATOM 760 C C . ALA A 1 103 ? -2.419 -6.666 -15.757 1.00 85.75 103 ALA A C 1
ATOM 762 O O . ALA A 1 103 ? -2.692 -7.858 -15.616 1.00 85.75 103 ALA A O 1
ATOM 763 N N . THR A 1 104 ? -1.654 -6.224 -16.759 1.00 87.25 104 THR A N 1
ATOM 764 C CA . THR A 1 104 ? -1.067 -7.105 -17.781 1.00 87.25 104 THR A CA 1
ATOM 765 C C . THR A 1 104 ? -0.092 -8.110 -17.164 1.00 87.25 104 THR A C 1
ATOM 767 O O . THR A 1 104 ? -0.114 -9.295 -17.490 1.00 87.25 104 THR A O 1
ATOM 770 N N . LEU A 1 105 ? 0.756 -7.648 -16.245 1.00 84.62 105 LEU A N 1
ATOM 771 C CA . LEU A 1 105 ? 1.734 -8.482 -15.549 1.00 84.62 105 LEU A CA 1
ATOM 772 C C . LEU A 1 105 ? 1.088 -9.477 -14.592 1.00 84.62 105 LEU A C 1
ATOM 774 O O . LEU A 1 105 ? 1.514 -10.623 -14.534 1.00 84.62 105 LEU A O 1
ATOM 778 N N . LEU A 1 106 ? 0.055 -9.068 -13.858 1.00 80.31 106 LEU A N 1
ATOM 779 C CA . LEU A 1 106 ? -0.655 -9.942 -12.923 1.00 80.31 106 LEU A CA 1
ATOM 780 C C . LEU A 1 106 ? -1.384 -11.095 -13.629 1.00 80.31 106 LEU A C 1
ATOM 782 O O . LEU A 1 106 ? -1.711 -12.085 -12.980 1.00 80.31 106 LEU A O 1
ATOM 786 N N . GLY A 1 107 ? -1.600 -10.999 -14.945 1.00 86.56 107 GLY A N 1
ATOM 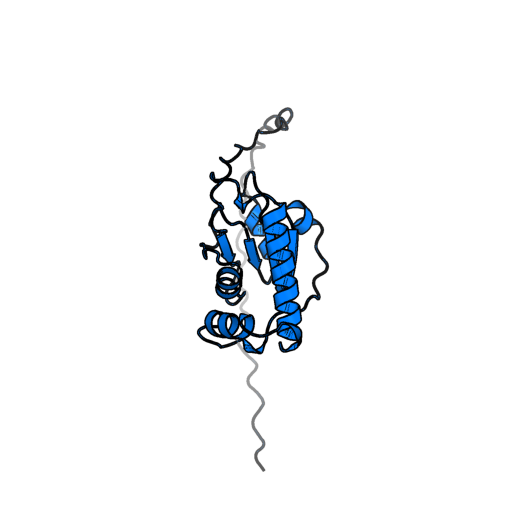787 C CA . GLY A 1 107 ? -2.068 -12.112 -15.772 1.00 86.56 107 GLY A CA 1
ATOM 788 C C . GLY A 1 107 ? -0.997 -13.167 -16.083 1.00 86.56 107 GLY A C 1
ATOM 789 O O . GLY A 1 107 ? -1.332 -14.236 -16.590 1.00 86.56 107 GLY A O 1
ATOM 790 N N . GLN A 1 108 ? 0.280 -12.896 -15.800 1.00 90.19 108 GLN A N 1
ATOM 791 C CA . GLN A 1 108 ? 1.382 -13.826 -16.049 1.00 90.19 108 GLN A CA 1
ATOM 792 C C . GLN A 1 108 ? 1.620 -14.749 -14.841 1.00 90.19 108 GLN A C 1
ATOM 794 O O . GLN A 1 108 ? 1.419 -14.339 -13.694 1.00 90.19 108 GLN A O 1
ATOM 799 N N . PRO A 1 109 ? 2.102 -15.987 -15.062 1.00 90.44 109 PRO A N 1
ATOM 800 C CA . PRO A 1 109 ? 2.583 -16.836 -13.978 1.00 90.44 109 PRO A CA 1
ATOM 801 C C . PRO A 1 109 ? 3.668 -16.128 -13.160 1.00 90.44 109 PRO A C 1
ATOM 803 O O . PRO A 1 109 ? 4.542 -15.468 -13.720 1.00 90.44 109 PRO A O 1
ATOM 806 N N . PHE A 1 110 ? 3.640 -16.296 -11.835 1.00 89.06 110 PHE A N 1
ATOM 807 C CA . PHE A 1 110 ? 4.569 -15.619 -10.921 1.00 89.06 110 PHE A CA 1
ATOM 808 C C . PHE A 1 110 ? 6.044 -15.870 -11.281 1.00 89.06 110 PHE A C 1
ATOM 810 O O . PHE A 1 110 ? 6.839 -14.933 -11.274 1.00 89.06 110 PHE A O 1
ATOM 817 N N . ASP A 1 111 ? 6.382 -17.098 -11.681 1.00 93.12 111 ASP A N 1
ATOM 818 C CA . ASP A 1 111 ? 7.754 -17.502 -12.021 1.00 93.12 111 ASP A CA 1
ATOM 819 C C . ASP A 1 111 ? 8.261 -16.881 -13.333 1.00 93.12 111 ASP A C 1
ATOM 821 O O . ASP A 1 111 ? 9.459 -16.891 -13.607 1.00 93.12 111 ASP A O 1
ATOM 825 N N . HIS A 1 112 ? 7.362 -16.311 -14.142 1.00 93.12 112 HIS A N 1
ATOM 826 C CA . HIS A 1 112 ? 7.703 -15.607 -15.381 1.00 93.12 112 HIS A CA 1
ATOM 827 C C . HIS A 1 112 ? 7.863 -14.097 -15.178 1.00 93.12 112 HIS A C 1
ATOM 829 O O . HIS A 1 112 ? 8.318 -13.394 -16.082 1.00 93.12 112 HIS A O 1
ATOM 835 N N . LEU A 1 113 ? 7.505 -13.574 -14.001 1.00 91.75 113 LEU A N 1
ATOM 836 C CA . LEU A 1 113 ? 7.669 -12.158 -13.709 1.00 91.75 113 LEU A CA 1
ATOM 837 C C . LEU A 1 113 ? 9.154 -11.816 -13.536 1.00 91.75 113 LEU A C 1
ATOM 839 O O . LEU A 1 113 ? 9.887 -12.563 -12.890 1.00 91.75 113 LEU A O 1
ATOM 843 N N . PRO A 1 114 ? 9.612 -10.650 -14.016 1.00 91.12 114 PRO A N 1
ATOM 844 C CA . PRO A 1 114 ? 10.906 -10.101 -13.631 1.00 91.12 114 PRO A CA 1
ATOM 845 C C . PRO A 1 114 ? 11.053 -10.015 -12.107 1.00 91.12 114 PRO A C 1
ATOM 847 O O . PRO A 1 114 ? 10.105 -9.651 -11.409 1.00 91.12 114 PRO A O 1
ATOM 850 N N . ARG A 1 115 ? 12.259 -10.270 -11.588 1.00 91.38 115 ARG A N 1
ATOM 851 C CA . ARG A 1 115 ? 12.541 -10.292 -10.141 1.00 91.38 115 ARG A CA 1
ATOM 852 C C . ARG A 1 115 ? 11.983 -9.084 -9.359 1.00 91.38 115 ARG A C 1
ATOM 854 O O . ARG A 1 115 ? 11.312 -9.327 -8.358 1.00 91.38 115 ARG A O 1
ATOM 861 N N . PRO A 1 116 ? 12.133 -7.817 -9.806 1.00 90.31 116 PRO A N 1
ATOM 862 C CA . PRO A 1 116 ? 11.557 -6.677 -9.080 1.00 90.31 116 PRO A CA 1
ATOM 863 C C . PRO A 1 116 ? 10.030 -6.754 -8.919 1.00 90.31 116 PRO A C 1
ATOM 865 O O . PRO A 1 116 ? 9.474 -6.308 -7.918 1.00 90.31 116 PRO A O 1
ATOM 868 N N . LEU A 1 117 ? 9.335 -7.354 -9.888 1.00 90.75 117 LEU A N 1
ATOM 869 C CA . LEU A 1 117 ? 7.886 -7.544 -9.834 1.00 90.75 117 LEU A CA 1
ATOM 870 C C . LEU A 1 117 ? 7.479 -8.728 -8.971 1.00 90.75 117 LEU A C 1
ATOM 872 O O . LEU A 1 117 ? 6.422 -8.676 -8.344 1.00 90.75 117 LEU A O 1
ATOM 876 N N . GLN A 1 118 ? 8.300 -9.776 -8.914 1.00 93.75 118 GLN A N 1
ATOM 877 C CA . GLN A 1 118 ? 8.096 -10.864 -7.959 1.00 93.75 118 GLN A CA 1
ATOM 878 C C . GLN A 1 118 ? 8.175 -10.332 -6.526 1.00 93.75 118 GLN A C 1
ATOM 880 O O . GLN A 1 118 ? 7.288 -10.605 -5.718 1.00 93.75 118 GLN A O 1
ATOM 885 N N . GLU A 1 119 ? 9.188 -9.512 -6.233 1.00 93.19 119 GLU A N 1
ATOM 886 C CA . GLU A 1 119 ? 9.372 -8.871 -4.927 1.00 93.19 119 GLU A CA 1
ATOM 887 C C . GLU A 1 119 ? 8.201 -7.928 -4.603 1.00 93.19 119 GLU A C 1
ATOM 889 O O . GLU A 1 119 ? 7.615 -8.016 -3.520 1.00 93.19 119 GLU A O 1
ATOM 894 N N . PHE A 1 120 ? 7.780 -7.098 -5.565 1.00 92.94 120 PHE A N 1
ATOM 895 C CA . PHE A 1 120 ? 6.605 -6.233 -5.417 1.00 92.94 120 PHE A CA 1
ATOM 896 C C . PHE A 1 120 ? 5.319 -7.031 -5.152 1.00 92.94 120 PHE A C 1
ATOM 898 O O . PHE A 1 120 ? 4.569 -6.728 -4.225 1.00 92.94 120 PHE A O 1
ATOM 905 N N . THR A 1 121 ? 5.082 -8.098 -5.915 1.00 92.69 121 THR A N 1
ATOM 906 C CA . THR A 1 121 ? 3.909 -8.971 -5.753 1.00 92.69 121 THR A CA 1
ATOM 907 C C . THR A 1 121 ? 3.938 -9.706 -4.413 1.00 92.69 121 THR A C 1
ATOM 909 O O . THR A 1 121 ? 2.905 -9.849 -3.758 1.00 92.69 121 THR A O 1
ATOM 912 N N . GLY A 1 122 ? 5.116 -10.143 -3.961 1.00 93.25 122 GLY A N 1
ATOM 913 C CA . GLY A 1 122 ? 5.306 -10.716 -2.630 1.00 93.25 122 GLY A CA 1
ATOM 914 C C . GLY A 1 122 ? 4.913 -9.732 -1.527 1.00 93.25 122 GLY A C 1
ATOM 915 O O . GLY A 1 122 ? 4.155 -10.085 -0.622 1.00 93.25 122 GLY A O 1
ATOM 916 N N . ALA A 1 123 ? 5.343 -8.475 -1.641 1.00 94.69 123 ALA A N 1
ATOM 917 C CA . ALA A 1 123 ? 4.970 -7.425 -0.703 1.00 94.69 123 ALA A CA 1
ATOM 918 C C . ALA A 1 123 ? 3.460 -7.110 -0.736 1.00 94.69 123 ALA A C 1
ATOM 920 O O . ALA A 1 123 ? 2.831 -7.007 0.319 1.00 94.69 123 ALA A O 1
ATOM 921 N N . LEU A 1 124 ? 2.835 -7.067 -1.918 1.00 94.88 124 LEU A N 1
ATOM 922 C CA . LEU A 1 124 ? 1.379 -6.930 -2.044 1.00 94.88 124 LEU A CA 1
ATOM 923 C C . LEU A 1 124 ? 0.617 -8.077 -1.372 1.00 94.88 124 LEU A C 1
ATOM 925 O O . LEU A 1 124 ? -0.372 -7.832 -0.682 1.00 94.88 124 LEU A O 1
ATOM 929 N N . ARG A 1 125 ? 1.082 -9.325 -1.511 1.00 95.19 125 ARG A N 1
ATOM 930 C CA . ARG A 1 125 ? 0.478 -10.484 -0.828 1.00 95.19 125 ARG A CA 1
ATOM 931 C C . ARG A 1 125 ? 0.569 -10.357 0.693 1.00 95.19 125 ARG A C 1
ATOM 933 O O . ARG A 1 125 ? -0.396 -10.678 1.388 1.00 95.19 125 ARG A O 1
ATOM 940 N N . LEU A 1 126 ? 1.688 -9.856 1.222 1.00 96.19 126 LEU A N 1
ATOM 941 C CA . LEU A 1 126 ? 1.831 -9.577 2.657 1.00 96.19 126 LEU A CA 1
ATOM 942 C C . LEU A 1 126 ? 0.845 -8.502 3.125 1.00 96.19 126 LEU A C 1
ATOM 944 O O . LEU A 1 126 ? 0.217 -8.667 4.174 1.00 96.19 126 LEU A O 1
ATOM 948 N N . LEU A 1 127 ? 0.683 -7.438 2.336 1.00 96.19 127 LEU A N 1
ATOM 94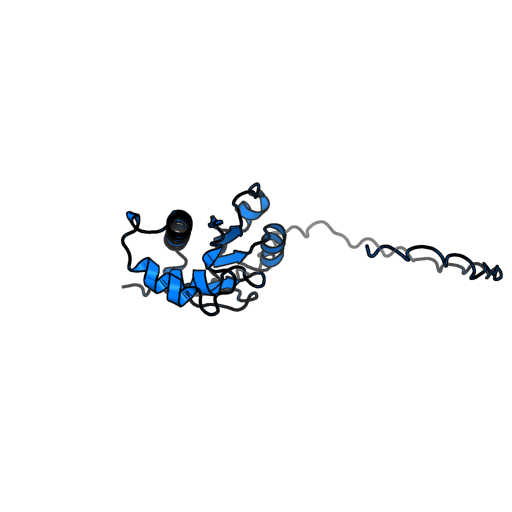9 C CA . LEU A 1 127 ? -0.244 -6.346 2.617 1.00 96.19 127 LEU A CA 1
ATOM 950 C C . LEU A 1 127 ? -1.707 -6.817 2.582 1.00 96.19 127 LEU A C 1
ATOM 952 O O . LEU A 1 127 ? -2.448 -6.574 3.533 1.00 96.19 127 LEU A O 1
ATOM 956 N N . ALA A 1 128 ? -2.102 -7.573 1.556 1.00 96.00 128 ALA A N 1
ATOM 957 C CA . ALA A 1 128 ? -3.431 -8.174 1.454 1.00 96.00 128 ALA A CA 1
ATOM 958 C C . ALA A 1 128 ? -3.712 -9.144 2.615 1.00 96.00 128 ALA A C 1
ATOM 960 O O . ALA A 1 128 ? -4.764 -9.080 3.249 1.00 96.00 128 ALA A O 1
ATOM 961 N N . GLY A 1 129 ? -2.746 -9.998 2.967 1.00 96.56 129 GLY A N 1
ATOM 962 C CA . GLY A 1 129 ? -2.867 -10.886 4.123 1.00 96.56 129 GLY A CA 1
ATOM 963 C C . GLY A 1 129 ? -3.021 -10.124 5.443 1.00 96.56 129 GLY A C 1
ATOM 964 O O . GLY A 1 129 ? -3.771 -10.552 6.319 1.00 96.56 129 GLY A O 1
ATOM 965 N N . ALA A 1 130 ? -2.346 -8.982 5.592 1.00 95.94 130 ALA A N 1
ATOM 966 C CA . ALA A 1 130 ? -2.511 -8.109 6.750 1.00 95.94 130 ALA A CA 1
ATOM 967 C C . ALA A 1 130 ? -3.892 -7.424 6.778 1.00 95.94 130 ALA A C 1
ATOM 969 O O . ALA A 1 130 ? -4.482 -7.348 7.853 1.00 95.94 130 ALA A O 1
ATOM 970 N N . LEU A 1 131 ? -4.443 -7.011 5.627 1.00 94.88 131 LEU A N 1
ATOM 971 C CA . LEU A 1 131 ? -5.808 -6.463 5.523 1.00 94.88 131 LEU A CA 1
ATOM 972 C C . LEU A 1 131 ? -6.875 -7.484 5.926 1.00 94.88 131 LEU A C 1
ATOM 974 O O . LEU A 1 131 ? -7.837 -7.148 6.614 1.00 94.88 131 LEU A O 1
ATOM 978 N N . VAL A 1 132 ? -6.705 -8.742 5.521 1.00 94.69 132 VAL A N 1
ATOM 979 C CA . VAL A 1 132 ? -7.632 -9.815 5.899 1.00 94.69 132 VAL A CA 1
ATOM 980 C C . VAL A 1 132 ? -7.545 -10.092 7.401 1.00 94.69 132 VAL A C 1
ATOM 982 O O . VAL A 1 132 ? -8.570 -10.132 8.080 1.00 94.69 132 VAL A O 1
ATOM 985 N N . ARG A 1 133 ? -6.329 -10.230 7.949 1.00 94.25 133 ARG A N 1
ATOM 986 C CA . ARG A 1 133 ? -6.124 -10.511 9.382 1.00 94.25 133 ARG A CA 1
ATOM 987 C C . ARG A 1 133 ? -6.566 -9.374 10.300 1.00 94.25 133 ARG A C 1
ATOM 989 O O . ARG A 1 133 ? -6.930 -9.644 11.438 1.00 94.25 133 ARG A O 1
ATOM 996 N N . SER A 1 134 ? -6.535 -8.126 9.835 1.00 91.31 134 SER A N 1
ATOM 997 C CA . SER A 1 134 ? -6.981 -6.981 10.633 1.00 91.31 134 SER A CA 1
ATOM 998 C C . SER A 1 134 ? -8.503 -6.918 10.798 1.00 91.31 134 SER A C 1
ATOM 1000 O O . SER A 1 134 ? -8.988 -6.123 11.601 1.00 91.31 134 SER A O 1
ATOM 1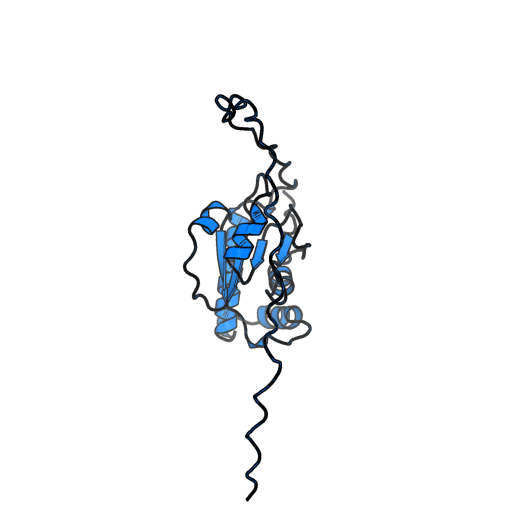002 N N . GLY A 1 135 ? -9.268 -7.714 10.037 1.00 90.94 135 GLY A N 1
ATOM 1003 C CA . GLY A 1 135 ? -10.733 -7.671 10.039 1.00 90.94 135 GLY A CA 1
ATOM 1004 C C . GLY A 1 135 ? -11.306 -6.378 9.449 1.00 90.94 135 GLY A C 1
ATOM 1005 O O . GLY A 1 135 ? -12.509 -6.143 9.515 1.00 90.94 135 GLY A O 1
ATOM 1006 N N . GLN A 1 136 ? -10.472 -5.523 8.847 1.00 88.25 136 GLN A N 1
ATOM 1007 C CA . GLN A 1 136 ? -10.916 -4.234 8.318 1.00 88.25 136 GLN A CA 1
ATOM 1008 C C . GLN A 1 136 ? -11.931 -4.398 7.184 1.00 88.25 136 GLN A C 1
ATOM 1010 O O . GLN A 1 136 ? -12.806 -3.548 7.045 1.00 88.25 136 GLN A O 1
ATOM 1015 N N . LEU A 1 137 ? -11.852 -5.485 6.411 1.00 90.56 137 LEU A N 1
ATOM 1016 C CA . LEU A 1 137 ? -12.729 -5.743 5.264 1.00 90.56 137 LEU A CA 1
ATOM 1017 C C . LEU A 1 137 ? -14.137 -6.217 5.653 1.00 90.56 137 LEU A C 1
ATOM 1019 O O . LEU A 1 137 ? -15.052 -6.125 4.838 1.00 90.56 137 LEU A O 1
ATOM 1023 N N . THR A 1 138 ? -14.323 -6.741 6.866 1.00 87.25 138 THR A N 1
ATOM 1024 C CA . THR A 1 138 ? -15.608 -7.294 7.324 1.00 87.25 138 THR A CA 1
ATOM 1025 C C . THR A 1 138 ? -16.438 -6.307 8.130 1.00 87.25 138 THR A C 1
ATOM 1027 O O . THR A 1 138 ? -17.611 -6.579 8.373 1.00 87.25 138 THR A O 1
ATOM 1030 N N . ASP A 1 139 ? -15.860 -5.178 8.542 1.00 74.00 139 ASP A N 1
ATOM 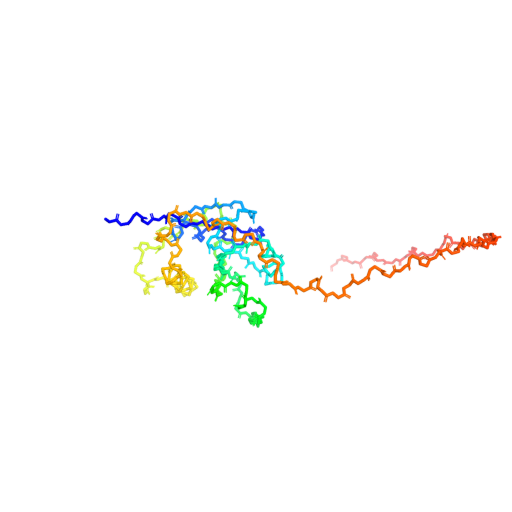1031 C CA . ASP A 1 139 ? -16.556 -4.180 9.343 1.00 74.00 139 ASP A CA 1
ATOM 1032 C C . ASP A 1 139 ? -17.276 -3.158 8.437 1.00 74.00 139 ASP A C 1
ATOM 1034 O O . ASP A 1 139 ? -16.611 -2.373 7.750 1.00 74.00 139 ASP A O 1
ATOM 1038 N N . PRO A 1 140 ? -18.623 -3.165 8.392 1.00 62.81 140 PRO A N 1
ATOM 1039 C CA . PRO A 1 140 ? -19.404 -2.317 7.495 1.00 62.81 140 PRO A CA 1
ATOM 1040 C C . PRO A 1 140 ? -19.440 -0.847 7.929 1.00 62.81 140 PRO A C 1
ATOM 1042 O O . PRO A 1 140 ? -19.886 -0.002 7.154 1.00 62.81 140 PRO A O 1
ATOM 1045 N N . ALA A 1 141 ? -19.001 -0.523 9.148 1.00 58.03 141 ALA A N 1
ATOM 1046 C CA . ALA A 1 141 ? -18.981 0.843 9.646 1.00 58.03 141 ALA A CA 1
ATOM 1047 C C . ALA A 1 141 ? -17.535 1.362 9.711 1.00 58.03 141 ALA A C 1
ATOM 1049 O O . ALA A 1 141 ? -16.644 0.630 10.155 1.00 58.03 141 ALA A O 1
ATOM 1050 N N . PRO A 1 142 ? -17.256 2.627 9.343 1.00 53.53 142 PRO A N 1
ATOM 1051 C CA . PRO A 1 142 ? -16.051 3.279 9.840 1.00 53.53 142 PRO A CA 1
ATOM 1052 C C . PRO A 1 142 ? -16.105 3.226 11.375 1.00 53.53 142 PRO A C 1
ATOM 1054 O O . PRO A 1 142 ? -17.198 3.363 11.941 1.00 53.53 142 PRO A O 1
ATOM 1057 N N . PRO A 1 143 ? -14.976 2.979 12.066 1.00 52.28 143 PRO A N 1
ATOM 1058 C CA . PRO A 1 143 ? -14.980 2.970 13.518 1.00 52.28 143 PRO A CA 1
ATOM 1059 C C . PRO A 1 143 ? -15.520 4.333 13.939 1.00 52.28 143 PRO A C 1
ATOM 1061 O O . PRO A 1 143 ? -14.933 5.365 13.617 1.00 52.28 143 PRO A O 1
ATOM 1064 N N . ARG A 1 144 ? -16.695 4.356 14.581 1.00 49.47 144 ARG A N 1
ATOM 1065 C CA . ARG A 1 144 ? -17.194 5.585 15.195 1.00 49.47 144 ARG A CA 1
ATOM 1066 C C . A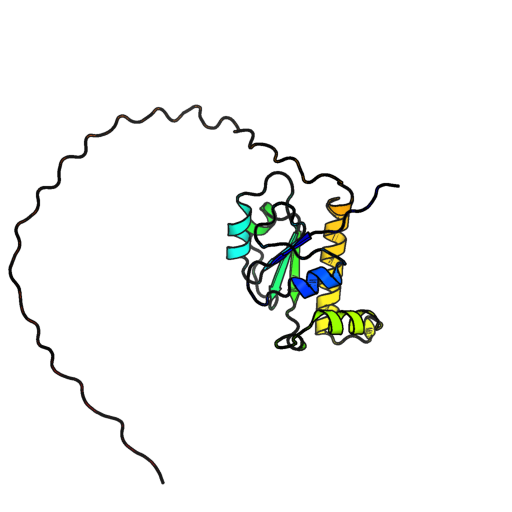RG A 1 144 ? -16.068 6.039 16.095 1.00 49.47 144 ARG A C 1
ATOM 1068 O O . ARG A 1 144 ? -15.707 5.269 16.985 1.00 49.47 144 ARG A O 1
ATOM 1075 N N . ALA A 1 145 ? -15.500 7.208 15.793 1.00 47.97 145 ALA A N 1
ATOM 1076 C CA . ALA A 1 145 ? -14.408 7.793 16.543 1.00 47.97 145 ALA A CA 1
ATOM 1077 C C . ALA A 1 145 ? -14.660 7.506 18.019 1.00 47.97 145 ALA A C 1
ATOM 1079 O O . ALA A 1 145 ? -15.647 7.986 18.592 1.00 47.97 145 ALA A O 1
ATOM 1080 N N . LEU A 1 146 ? -13.838 6.635 18.611 1.00 48.59 146 LEU A N 1
ATOM 1081 C CA . LEU A 1 146 ? -13.806 6.517 20.052 1.00 48.59 146 LEU A CA 1
ATOM 1082 C C . LEU A 1 146 ? -13.324 7.893 20.471 1.00 48.59 146 LEU A C 1
ATOM 1084 O O . LEU A 1 146 ? -12.129 8.175 20.372 1.00 48.59 146 LEU A O 1
ATOM 1088 N N . ARG A 1 147 ? -14.274 8.774 20.836 1.00 44.25 147 ARG A N 1
ATOM 1089 C CA . ARG A 1 147 ? -13.974 10.042 21.497 1.00 44.25 147 ARG A CA 1
ATOM 1090 C C . ARG A 1 147 ? -12.861 9.708 22.471 1.00 44.25 147 ARG A C 1
ATOM 1092 O O . ARG A 1 147 ? -13.072 8.759 23.237 1.00 44.25 147 ARG A O 1
ATOM 1099 N N . PRO A 1 148 ? -11.704 10.387 22.415 1.00 44.66 148 PRO A N 1
ATOM 1100 C CA . PRO A 1 148 ? -10.634 10.117 23.348 1.00 44.66 148 PRO A CA 1
ATOM 1101 C C . PRO A 1 148 ? -11.268 10.123 24.731 1.00 44.66 148 PRO A C 1
ATOM 1103 O O . PRO A 1 148 ? -11.772 11.144 25.202 1.00 44.66 148 PRO A O 1
ATOM 1106 N N . ARG A 1 149 ? -11.354 8.937 25.344 1.00 47.06 149 ARG A N 1
ATOM 1107 C CA . ARG A 1 149 ? -11.678 8.837 26.753 1.00 47.06 149 ARG A CA 1
ATOM 1108 C C . ARG A 1 149 ? -10.454 9.485 27.350 1.00 47.06 149 ARG A C 1
ATOM 1110 O O . ARG A 1 149 ? -9.382 8.889 27.301 1.00 47.06 149 ARG A O 1
ATOM 1117 N N . ALA A 1 150 ? -10.589 10.748 27.743 1.00 46.91 150 ALA A N 1
ATOM 1118 C CA . ALA A 1 150 ? -9.579 11.443 28.503 1.00 46.91 150 ALA A CA 1
ATOM 1119 C C . ALA A 1 150 ? -9.328 10.555 29.720 1.00 46.91 150 ALA A C 1
ATOM 1121 O O . ALA A 1 150 ? -10.085 10.572 30.690 1.00 46.91 150 ALA A O 1
ATOM 1122 N N . VAL A 1 151 ? -8.333 9.674 29.610 1.00 47.75 151 VAL A N 1
ATOM 1123 C CA . VAL A 1 151 ? -7.775 8.989 30.758 1.00 47.75 151 VAL A CA 1
ATOM 1124 C C . VAL A 1 151 ? -7.370 10.132 31.661 1.00 47.75 151 VAL A C 1
ATOM 1126 O O . VAL A 1 151 ? -6.729 11.082 31.211 1.00 47.75 151 VAL A O 1
ATOM 1129 N N . ALA A 1 152 ? -7.897 10.087 32.874 1.00 51.41 152 ALA A N 1
ATOM 1130 C CA . ALA A 1 152 ? -7.902 11.149 33.855 1.00 51.41 152 ALA A CA 1
ATOM 1131 C C . ALA A 1 152 ? -6.477 11.558 34.277 1.00 51.41 152 ALA A C 1
ATOM 1133 O O . ALA A 1 152 ? -6.048 11.282 35.389 1.00 51.41 152 ALA A O 1
ATOM 1134 N N . LEU A 1 153 ? -5.754 12.237 33.387 1.00 51.72 153 LEU A N 1
ATOM 1135 C CA . LEU A 1 153 ? -4.436 12.827 33.619 1.00 51.72 153 LEU A CA 1
ATOM 1136 C C . LEU A 1 153 ? -4.525 14.315 33.985 1.00 51.72 153 LEU A C 1
ATOM 1138 O O . LEU A 1 153 ? -3.505 14.963 34.175 1.00 51.72 153 LEU A O 1
ATOM 1142 N N . TRP A 1 154 ? -5.736 14.852 34.163 1.00 44.97 154 TRP A N 1
ATOM 1143 C CA . TRP A 1 154 ? -5.966 16.225 34.630 1.00 44.97 154 TRP A CA 1
ATOM 1144 C C . TRP A 1 154 ? -6.447 16.290 36.086 1.00 44.97 154 TRP A C 1
ATOM 1146 O O . TRP A 1 154 ? -7.251 17.142 36.450 1.00 44.97 154 TRP A O 1
ATOM 1156 N N . ARG A 1 155 ? -5.946 15.405 36.955 1.00 50.12 155 ARG A N 1
ATOM 1157 C CA . ARG A 1 155 ? -5.879 15.695 38.397 1.00 50.12 155 ARG A CA 1
ATOM 1158 C C . ARG A 1 155 ? -4.439 16.068 38.727 1.00 50.12 155 ARG A C 1
ATOM 1160 O O . ARG A 1 155 ? -3.652 15.197 39.069 1.00 50.12 155 ARG A O 1
ATOM 1167 N N . GLY A 1 156 ? -4.087 17.345 38.586 1.00 49.19 156 GLY A N 1
ATOM 1168 C CA . GLY A 1 156 ? -2.790 17.814 39.085 1.00 49.19 156 GLY A CA 1
ATOM 1169 C C . GLY A 1 156 ? -2.297 19.166 38.586 1.00 49.19 156 GLY A C 1
ATOM 1170 O O . GLY A 1 156 ? -1.495 19.784 39.274 1.00 49.19 156 GLY A O 1
ATOM 1171 N N . LEU A 1 157 ? -2.775 19.674 37.450 1.00 43.78 157 LEU A N 1
ATOM 1172 C CA . LEU A 1 157 ? -2.344 20.989 36.969 1.00 43.78 157 LEU A CA 1
ATOM 1173 C C . LEU A 1 157 ? -3.273 22.074 37.519 1.00 43.78 157 LEU A C 1
ATOM 1175 O O . LEU A 1 157 ? -4.238 22.487 36.881 1.00 43.78 157 LEU A O 1
ATOM 1179 N N . GLN A 1 158 ? -2.982 22.489 38.754 1.00 51.38 158 GLN A N 1
ATOM 1180 C CA . GLN A 1 158 ? -3.403 23.787 39.276 1.00 51.38 158 GLN A CA 1
ATOM 1181 C C . GLN A 1 158 ? -2.864 24.884 38.337 1.00 51.38 158 GLN A C 1
ATOM 1183 O O . GLN A 1 158 ? -1.699 24.805 37.933 1.00 51.38 158 GLN A O 1
ATOM 1188 N N . PRO A 1 159 ? -3.672 25.892 37.968 1.00 40.84 159 PRO A N 1
ATOM 1189 C CA . PRO A 1 159 ? -3.182 27.046 37.230 1.00 40.84 159 PRO A CA 1
ATOM 1190 C C . PRO A 1 159 ? -2.108 27.736 38.073 1.00 40.84 159 PRO A C 1
ATOM 1192 O O . PRO A 1 159 ? -2.396 28.218 39.165 1.00 40.84 159 PRO A O 1
ATOM 1195 N N . VAL A 1 160 ? -0.870 27.770 37.582 1.00 46.00 160 VAL A N 1
ATOM 1196 C CA . VAL A 1 160 ? 0.164 28.625 38.167 1.00 46.00 160 VAL A CA 1
ATOM 1197 C C . VAL A 1 160 ? -0.270 30.067 37.926 1.00 46.00 160 VAL A C 1
ATOM 1199 O O . VAL A 1 160 ? -0.548 30.455 36.787 1.00 46.00 160 VAL A O 1
ATOM 1202 N N . GLU A 1 161 ? -0.388 30.833 39.009 1.00 47.03 161 GLU A N 1
ATOM 1203 C CA . GLU A 1 161 ? -0.700 32.255 38.966 1.00 47.03 161 GLU A CA 1
ATOM 1204 C C . GLU A 1 161 ? 0.218 32.976 37.976 1.00 47.03 161 GLU A C 1
ATOM 1206 O O . GLU A 1 161 ? 1.430 32.758 37.912 1.00 47.03 161 GLU A O 1
ATOM 1211 N N . ARG A 1 162 ? -0.401 33.838 37.169 1.00 42.69 162 ARG A N 1
ATOM 1212 C CA . ARG A 1 162 ? 0.268 34.687 36.189 1.00 42.69 162 ARG A CA 1
ATOM 1213 C C . ARG A 1 162 ? 1.314 35.550 36.892 1.00 42.69 162 ARG A C 1
ATOM 1215 O O . ARG A 1 162 ? 0.969 36.533 37.541 1.00 42.69 162 ARG A O 1
ATOM 1222 N N . ILE A 1 163 ? 2.588 35.231 36.687 1.00 47.56 163 ILE A N 1
ATOM 1223 C CA . ILE A 1 163 ? 3.681 36.164 36.956 1.00 47.56 163 ILE A CA 1
ATOM 1224 C C . ILE A 1 163 ? 3.509 37.345 35.994 1.00 47.56 163 ILE A C 1
ATOM 1226 O O . ILE A 1 163 ? 3.502 37.177 34.773 1.00 47.56 163 ILE A O 1
ATOM 1230 N N . ALA A 1 164 ? 3.321 38.538 36.557 1.00 54.00 164 ALA A N 1
ATOM 1231 C CA . ALA A 1 164 ? 3.262 39.786 35.814 1.00 54.00 164 ALA A CA 1
ATOM 1232 C C . ALA A 1 164 ? 4.591 40.012 35.077 1.00 54.00 164 ALA A C 1
ATOM 1234 O O . ALA A 1 164 ? 5.646 40.155 35.694 1.00 54.00 164 ALA A O 1
ATOM 1235 N N . VAL A 1 165 ? 4.537 40.035 33.746 1.00 54.00 165 VAL A N 1
ATOM 1236 C CA . VAL A 1 165 ? 5.689 40.357 32.899 1.00 54.00 165 VAL A CA 1
ATOM 1237 C C . VAL A 1 165 ? 5.932 41.863 32.984 1.00 54.00 165 VAL A C 1
ATOM 1239 O O . VAL A 1 165 ? 5.113 42.664 32.531 1.00 54.00 165 VAL A O 1
ATOM 1242 N N . ALA A 1 166 ? 7.056 42.246 33.589 1.00 53.31 166 ALA A N 1
ATOM 1243 C CA . ALA A 1 166 ? 7.551 43.614 33.577 1.00 53.31 166 ALA A CA 1
ATOM 1244 C C . ALA A 1 166 ? 7.840 44.062 32.133 1.00 53.31 166 ALA A C 1
ATOM 1246 O O . ALA A 1 166 ? 8.414 43.318 31.336 1.00 53.31 166 ALA A O 1
ATOM 1247 N N . ARG A 1 167 ? 7.427 45.291 31.802 1.00 58.34 167 ARG A N 1
ATOM 1248 C CA . ARG A 1 167 ? 7.695 45.944 30.514 1.00 58.34 167 ARG A CA 1
ATOM 1249 C C . ARG A 1 167 ? 9.208 45.991 30.237 1.00 58.34 167 ARG A C 1
ATOM 1251 O O . ARG A 1 167 ? 9.939 46.501 31.086 1.00 58.34 167 ARG A O 1
ATOM 1258 N N . PRO A 1 168 ? 9.679 45.559 29.055 1.00 52.25 168 PRO A N 1
ATOM 1259 C CA . PRO A 1 168 ? 11.057 45.791 28.651 1.00 52.25 168 PRO A CA 1
ATOM 1260 C C . PRO A 1 168 ? 11.277 47.284 28.370 1.00 52.25 168 PRO A C 1
ATOM 1262 O O . PRO A 1 168 ? 10.544 47.906 27.601 1.00 52.25 168 PRO A O 1
ATOM 1265 N N . VAL A 1 169 ? 12.289 47.856 29.021 1.00 61.16 169 VAL A N 1
ATOM 1266 C CA . VAL A 1 169 ? 12.830 49.185 28.717 1.00 61.16 169 VAL A CA 1
ATOM 1267 C C . VAL A 1 169 ? 13.646 49.068 27.430 1.00 61.16 169 VAL A C 1
ATOM 1269 O O . VAL A 1 169 ? 14.579 48.271 27.367 1.00 61.16 169 VAL A O 1
ATOM 1272 N N . LEU A 1 170 ? 13.277 49.838 26.403 1.00 65.06 170 LEU A N 1
ATOM 1273 C CA . LEU A 1 170 ? 14.030 49.965 25.153 1.00 65.06 170 LEU A CA 1
ATOM 1274 C C . LEU A 1 170 ? 15.389 50.642 25.421 1.00 65.06 170 LEU A C 1
ATOM 1276 O O . LEU A 1 170 ? 15.398 51.773 25.912 1.00 65.06 170 LEU A O 1
ATOM 1280 N N . PRO A 1 171 ? 16.528 50.012 25.084 1.00 57.53 171 PRO A N 1
ATOM 1281 C CA . PRO A 1 171 ? 17.803 50.709 25.027 1.00 57.53 171 PRO A CA 1
ATOM 1282 C C . PRO A 1 171 ? 17.876 51.605 23.782 1.00 57.53 171 PRO A C 1
ATOM 1284 O O . PRO A 1 171 ? 17.409 51.246 22.701 1.00 57.53 171 PRO A O 1
ATOM 1287 N N . ALA A 1 172 ? 18.450 52.792 23.976 1.00 59.59 172 ALA A N 1
ATOM 1288 C CA . ALA A 1 172 ? 18.618 53.830 22.969 1.00 59.59 172 ALA A CA 1
ATOM 1289 C C . ALA A 1 172 ? 19.461 53.364 21.771 1.00 59.59 172 ALA A C 1
ATOM 1291 O O . ALA A 1 172 ? 20.458 52.657 21.927 1.00 59.59 172 ALA A O 1
ATOM 1292 N N . ALA A 1 173 ? 19.052 53.815 20.584 1.00 56.75 173 ALA A N 1
ATOM 1293 C CA . ALA A 1 173 ? 19.745 53.614 19.321 1.00 56.75 173 ALA A CA 1
ATOM 1294 C C . ALA A 1 173 ? 21.184 54.159 19.369 1.00 56.75 173 ALA A C 1
ATOM 1296 O O . ALA A 1 173 ? 21.424 55.265 19.860 1.00 56.75 173 ALA A O 1
ATOM 1297 N N . ARG A 1 174 ? 22.128 53.388 18.820 1.00 59.50 174 ARG A N 1
ATOM 1298 C CA . ARG A 1 174 ? 23.468 53.858 18.450 1.00 59.50 174 ARG A CA 1
ATOM 1299 C C . ARG A 1 174 ? 23.625 53.855 16.926 1.00 59.50 174 ARG A C 1
ATOM 1301 O O . ARG A 1 174 ? 22.918 53.091 16.270 1.00 59.50 174 ARG A O 1
ATOM 1308 N N . PRO A 1 175 ? 24.484 54.742 16.396 1.00 60.91 175 PRO A N 1
ATOM 1309 C CA . PRO A 1 175 ? 24.464 55.165 15.009 1.00 60.91 175 PRO A CA 1
ATOM 1310 C C . PRO A 1 175 ? 25.134 54.165 14.072 1.00 60.91 175 PRO A C 1
ATOM 1312 O O . PRO A 1 175 ? 25.908 53.307 14.486 1.00 60.91 175 PRO A O 1
ATOM 1315 N N . GLU A 1 176 ? 24.769 54.352 12.813 1.00 60.44 176 GLU A N 1
ATOM 1316 C CA . GLU A 1 176 ? 25.221 53.709 11.589 1.00 60.44 176 GLU A CA 1
ATOM 1317 C C . GLU A 1 176 ? 26.746 53.741 11.440 1.00 60.44 176 GLU A C 1
ATOM 1319 O O . GLU A 1 176 ? 27.340 54.817 11.453 1.00 60.44 176 GLU A O 1
ATOM 1324 N N . ASP A 1 177 ? 27.351 52.572 11.222 1.00 59.41 177 ASP A N 1
ATOM 1325 C CA . ASP A 1 177 ? 28.665 52.464 10.594 1.00 59.41 177 ASP A CA 1
ATOM 1326 C C . ASP A 1 177 ? 28.477 51.776 9.239 1.00 59.41 177 ASP A C 1
ATOM 1328 O O . ASP A 1 177 ? 28.056 50.619 9.146 1.00 59.41 177 ASP A O 1
ATOM 1332 N N . ALA A 1 178 ? 28.749 52.557 8.198 1.00 61.56 178 ALA A N 1
ATOM 1333 C CA . ALA A 1 178 ? 28.832 52.171 6.803 1.00 61.56 178 ALA A CA 1
ATOM 1334 C C . ALA A 1 178 ? 29.941 51.132 6.601 1.00 61.56 178 ALA A C 1
ATOM 1336 O O . ALA A 1 178 ? 31.062 51.334 7.064 1.00 61.56 178 ALA A O 1
ATOM 1337 N N . TRP A 1 179 ? 29.632 50.034 5.910 1.00 64.69 179 TRP A N 1
ATOM 1338 C CA . TRP A 1 179 ? 30.644 49.114 5.399 1.00 64.69 179 TRP A CA 1
ATOM 1339 C C . TRP A 1 179 ? 30.422 48.937 3.904 1.00 64.69 179 TRP A C 1
ATOM 1341 O O . TRP A 1 179 ? 29.338 48.553 3.463 1.00 64.69 179 TRP A O 1
ATOM 1351 N N . ASP A 1 180 ? 31.475 49.324 3.192 1.00 59.06 180 ASP A N 1
ATOM 1352 C CA . ASP A 1 180 ? 31.605 49.514 1.759 1.00 59.06 180 ASP A CA 1
ATOM 1353 C C . ASP A 1 180 ? 31.223 48.291 0.922 1.00 59.06 180 ASP A C 1
ATOM 1355 O O . ASP A 1 180 ? 31.598 47.149 1.197 1.00 59.06 180 ASP A O 1
ATOM 1359 N N . ASP A 1 181 ? 30.503 48.609 -0.148 1.00 57.84 181 ASP A N 1
ATOM 1360 C CA . ASP A 1 181 ? 30.222 47.786 -1.312 1.00 57.84 181 ASP A CA 1
ATOM 1361 C C . ASP A 1 181 ? 31.416 47.912 -2.262 1.00 57.84 181 ASP A C 1
ATOM 1363 O O . ASP A 1 181 ? 31.469 48.830 -3.071 1.00 57.84 181 ASP A O 1
ATOM 1367 N N . ASP A 1 182 ? 32.423 47.052 -2.114 1.00 62.75 182 ASP A N 1
ATOM 1368 C CA . ASP A 1 182 ? 33.423 46.862 -3.159 1.00 62.75 182 ASP A CA 1
ATOM 1369 C C . ASP A 1 182 ? 34.173 45.538 -2.985 1.00 62.75 182 ASP A C 1
ATOM 1371 O O . ASP A 1 182 ? 34.570 45.144 -1.886 1.00 62.75 182 ASP A O 1
ATOM 1375 N N . THR A 1 183 ? 34.489 44.922 -4.124 1.00 58.88 183 THR A N 1
ATOM 1376 C CA . THR A 1 183 ? 35.401 43.779 -4.334 1.00 58.88 183 THR A CA 1
ATOM 1377 C C . THR A 1 183 ? 34.757 42.386 -4.373 1.00 58.88 183 THR A C 1
ATOM 1379 O O . THR A 1 183 ? 34.713 41.670 -3.376 1.00 58.88 183 THR A O 1
ATOM 1382 N N . LEU A 1 184 ? 34.383 41.937 -5.581 1.00 57.88 184 LEU A N 1
ATOM 1383 C CA . LEU A 1 184 ? 34.986 40.750 -6.227 1.00 57.88 184 LEU A CA 1
ATOM 1384 C C . LEU A 1 184 ? 34.383 40.506 -7.627 1.00 57.88 184 LEU A C 1
ATOM 1386 O O . LEU A 1 184 ? 33.697 39.518 -7.883 1.00 57.88 184 LEU A O 1
ATOM 1390 N N . GLU A 1 185 ? 34.713 41.389 -8.573 1.00 56.94 185 GLU A N 1
ATOM 1391 C CA . GLU A 1 185 ? 34.959 40.942 -9.945 1.00 56.94 185 GLU A CA 1
ATOM 1392 C C . GLU A 1 185 ? 36.356 40.312 -9.992 1.00 56.94 185 GLU A C 1
ATOM 1394 O O . GLU A 1 185 ? 37.339 40.979 -9.677 1.00 56.94 185 GLU A O 1
ATOM 1399 N N . ALA A 1 186 ? 36.446 39.039 -10.382 1.00 53.56 186 ALA A N 1
ATOM 1400 C CA . ALA A 1 186 ? 37.376 38.551 -11.406 1.00 53.56 186 ALA A CA 1
ATOM 1401 C C . ALA A 1 186 ? 37.514 37.023 -11.363 1.00 53.56 186 ALA A C 1
ATOM 1403 O O . ALA A 1 186 ? 37.830 36.432 -10.334 1.00 53.56 186 ALA A O 1
ATOM 1404 N N . ALA A 1 187 ? 37.410 36.448 -12.563 1.00 53.22 187 ALA A N 1
ATOM 1405 C CA . ALA A 1 187 ? 38.239 35.374 -13.119 1.00 53.22 187 ALA A CA 1
ATOM 1406 C C . ALA A 1 187 ? 37.446 34.142 -13.566 1.00 53.22 187 ALA A C 1
ATOM 1408 O O . ALA A 1 187 ? 36.940 33.362 -12.765 1.00 53.22 187 ALA A O 1
ATOM 1409 N N . GLY A 1 188 ? 37.431 33.927 -14.884 1.00 51.56 188 GLY A N 1
ATOM 1410 C CA . GLY A 1 188 ? 37.029 32.637 -15.435 1.00 51.56 188 GLY A CA 1
ATOM 1411 C C . GLY A 1 188 ? 36.832 32.545 -16.944 1.00 51.56 188 GLY A C 1
ATOM 1412 O O . GLY A 1 188 ? 36.087 31.678 -17.381 1.00 51.56 188 GLY A O 1
ATOM 1413 N N . ALA A 1 189 ? 37.459 33.404 -17.753 1.00 55.41 189 ALA A N 1
ATOM 1414 C CA . ALA A 1 189 ? 37.492 33.227 -19.203 1.00 55.41 189 ALA A CA 1
ATOM 1415 C C . ALA A 1 189 ? 38.616 32.254 -19.611 1.00 55.41 189 ALA A C 1
ATOM 1417 O O . ALA A 1 189 ? 39.783 32.498 -19.314 1.00 55.41 189 ALA A O 1
ATOM 1418 N N . GLY A 1 190 ? 38.262 31.212 -20.372 1.00 57.91 190 GLY A N 1
ATOM 1419 C CA . GLY A 1 190 ? 39.142 30.629 -21.390 1.00 57.91 190 GLY A CA 1
ATOM 1420 C C . GLY A 1 190 ? 39.502 29.147 -21.242 1.00 57.91 190 GLY A C 1
ATOM 1421 O O . GLY A 1 190 ? 40.377 28.792 -20.460 1.00 57.91 190 GLY A O 1
ATOM 1422 N N . ARG A 1 191 ? 38.961 28.309 -22.139 1.00 56.09 191 ARG A N 1
ATOM 1423 C CA . ARG A 1 191 ? 39.764 27.656 -23.196 1.00 56.09 191 ARG A CA 1
ATOM 1424 C C . ARG A 1 191 ? 38.886 26.912 -24.208 1.00 56.09 191 ARG A C 1
ATOM 1426 O O . ARG A 1 191 ? 38.156 25.994 -23.857 1.00 56.09 191 ARG A O 1
ATOM 1433 N N . ALA A 1 192 ? 39.030 27.321 -25.464 1.00 59.75 192 ALA A N 1
ATOM 1434 C CA . ALA A 1 192 ? 38.767 26.535 -26.662 1.00 59.75 192 ALA A CA 1
ATOM 1435 C C . ALA A 1 192 ? 40.125 26.232 -27.320 1.00 59.75 192 ALA A C 1
ATOM 1437 O O . ALA A 1 192 ? 41.044 27.051 -27.211 1.00 59.75 192 ALA A O 1
ATOM 1438 N N . GLY A 1 193 ? 40.233 25.076 -27.972 1.00 66.69 193 GLY A N 1
ATOM 1439 C CA . GLY A 1 193 ? 41.422 24.593 -28.676 1.00 66.69 193 GLY A CA 1
ATOM 1440 C C . GLY A 1 193 ? 41.445 23.079 -28.703 1.00 66.69 193 GLY A C 1
ATOM 1441 O O . GLY A 1 193 ? 41.987 22.514 -27.731 1.00 66.69 193 GLY A O 1
#

Foldseek 3Di:
DQAFDAAEEEEDDPPLCRVQLCLLSVHHYDYNLPLRHQEYGYQDVVSVLVNQPPRADAFHEYEHEEDPPDDPPVSNVVRHLYYFYAYDDVVCVPDPCVNVVVVVQVPDDLVPDDPSVNSRVVSSVVNSVSSVVSCSRRDPDRPPGPPPPPPPPPPPDDPDPDDDDDDDDDDDDDDDDDDDDDDDDDDDDDDDD

Secondary structure (DSSP, 8-state):
-PPPPPPEEEEESTTS-HHHHHHHTT-EEE-TT-TT-SEEEES-HHHHHHHGGG--S--PEEEEESSS-----HHHHHHSSEEEEE---GGGTT-S-HHHHHHHHHTS-GGGS-HHHHHHHHHHHHHHHHHHHTTTTT--S----------S--SS-PPPP----PPPPPPPP--------------------